Protein AF-A0A816DUT7-F1 (afdb_monomer_lite)

Structure (mmCIF, N/CA/C/O backbone):
data_AF-A0A816DUT7-F1
#
_entry.id   AF-A0A816DUT7-F1
#
loop_
_atom_site.group_PDB
_atom_site.id
_atom_site.type_symbol
_atom_site.label_atom_id
_atom_site.label_alt_id
_atom_site.label_comp_id
_atom_site.label_asym_id
_atom_site.label_entity_id
_atom_site.label_seq_id
_atom_site.pdbx_PDB_ins_code
_atom_site.Cartn_x
_atom_site.Cartn_y
_atom_site.Cartn_z
_atom_site.occupancy
_atom_site.B_iso_or_equiv
_atom_site.auth_seq_id
_atom_site.auth_comp_id
_atom_site.auth_asym_id
_atom_site.auth_atom_id
_atom_site.pdbx_PDB_model_num
ATOM 1 N N . MET A 1 1 ? 18.042 -7.237 3.081 1.00 34.56 1 MET A N 1
ATOM 2 C CA . MET A 1 1 ? 19.008 -6.539 2.198 1.00 34.56 1 MET A CA 1
ATOM 3 C C . MET A 1 1 ? 18.540 -5.105 1.894 1.00 34.56 1 MET A C 1
ATOM 5 O O . MET A 1 1 ? 18.183 -4.823 0.762 1.00 34.56 1 MET A O 1
ATOM 9 N N . SER A 1 2 ? 18.546 -4.184 2.868 1.00 34.69 2 SER A N 1
ATOM 10 C CA . SER A 1 2 ? 17.954 -2.835 2.686 1.00 34.69 2 SER A CA 1
ATOM 11 C C . SER A 1 2 ? 18.565 -1.721 3.558 1.00 34.69 2 SER A C 1
ATOM 13 O O . SER A 1 2 ? 17.934 -0.688 3.756 1.00 34.69 2 SER A O 1
ATOM 15 N N . GLU A 1 3 ? 19.755 -1.917 4.131 1.00 32.78 3 GLU A N 1
ATOM 16 C CA . GLU A 1 3 ? 20.293 -1.042 5.195 1.00 32.78 3 GLU A CA 1
ATOM 17 C C . GLU A 1 3 ? 20.746 0.360 4.734 1.00 32.78 3 GLU A C 1
ATOM 19 O O . GLU A 1 3 ? 20.983 1.232 5.565 1.00 32.78 3 GLU A O 1
ATOM 24 N N . GLY A 1 4 ? 20.863 0.607 3.425 1.00 32.25 4 GLY A N 1
ATOM 25 C CA . GLY A 1 4 ? 21.684 1.713 2.918 1.00 32.25 4 GLY A CA 1
ATOM 26 C C . GLY A 1 4 ? 21.046 3.101 2.797 1.00 32.25 4 GLY A C 1
ATOM 27 O O . GLY A 1 4 ? 21.800 4.066 2.772 1.00 32.25 4 GLY A O 1
ATOM 28 N N . LEU A 1 5 ? 19.717 3.243 2.690 1.00 38.56 5 LEU A N 1
ATOM 29 C CA . LEU A 1 5 ? 19.135 4.552 2.318 1.00 38.56 5 LEU A CA 1
ATOM 30 C C . LEU A 1 5 ? 17.921 4.994 3.127 1.00 38.56 5 LEU A C 1
ATOM 32 O O . LEU A 1 5 ? 17.698 6.187 3.264 1.00 38.56 5 LEU A O 1
ATOM 36 N N . ILE A 1 6 ? 17.184 4.081 3.762 1.00 39.84 6 ILE A N 1
ATOM 37 C CA . ILE A 1 6 ? 16.078 4.523 4.625 1.00 39.84 6 ILE A CA 1
ATOM 38 C C . ILE A 1 6 ? 16.593 5.113 5.958 1.00 39.84 6 ILE A C 1
ATOM 40 O O . ILE A 1 6 ? 15.865 5.743 6.719 1.00 39.84 6 ILE A O 1
ATOM 44 N N . THR A 1 7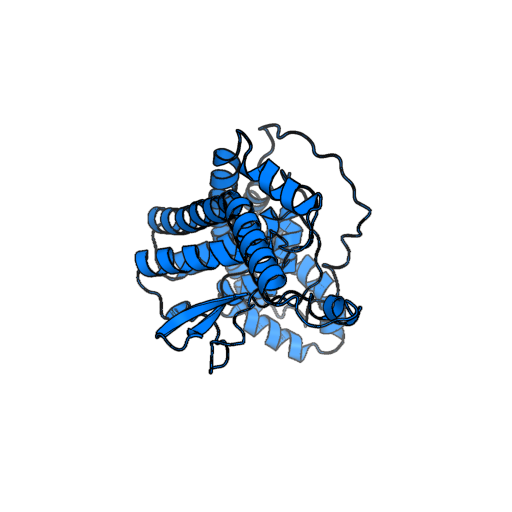 ? 17.897 4.988 6.207 1.00 35.34 7 THR A N 1
ATOM 45 C CA . THR A 1 7 ? 18.620 5.597 7.326 1.00 35.34 7 THR A CA 1
ATOM 46 C C . THR A 1 7 ? 18.993 7.070 7.099 1.00 35.34 7 THR A C 1
ATOM 48 O O . THR A 1 7 ? 19.502 7.697 8.029 1.00 35.34 7 THR A O 1
ATOM 51 N N . SER A 1 8 ? 18.742 7.659 5.916 1.00 34.44 8 SER A N 1
ATOM 52 C CA . SER A 1 8 ? 19.094 9.065 5.646 1.00 34.44 8 SER A CA 1
ATOM 53 C C . SER A 1 8 ? 18.086 10.093 6.173 1.00 34.44 8 SER A C 1
ATOM 55 O O . SER A 1 8 ? 18.422 11.273 6.218 1.00 34.44 8 SER A O 1
ATOM 57 N N . PHE A 1 9 ? 16.897 9.683 6.627 1.00 39.34 9 PHE A N 1
ATOM 58 C CA . PHE A 1 9 ? 15.957 10.576 7.317 1.00 39.34 9 PHE A CA 1
ATOM 59 C C . PHE A 1 9 ? 16.411 10.773 8.770 1.00 39.34 9 PHE A C 1
ATOM 61 O O . PHE A 1 9 ? 15.996 10.065 9.691 1.00 39.34 9 PHE A O 1
ATOM 68 N N . ARG A 1 10 ? 17.352 11.702 8.977 1.00 35.38 10 ARG A N 1
ATOM 69 C CA . ARG A 1 10 ? 17.839 12.065 10.313 1.00 35.38 10 ARG A CA 1
ATOM 70 C C . ARG A 1 10 ? 16.747 12.808 11.085 1.00 35.38 10 ARG A C 1
ATOM 72 O O . ARG A 1 10 ? 15.989 13.600 10.542 1.00 35.38 10 ARG A O 1
ATOM 79 N N . LYS A 1 11 ? 16.749 12.601 12.403 1.00 37.09 11 LYS A N 1
ATOM 80 C CA . LYS A 1 11 ? 15.847 13.193 13.409 1.00 37.09 11 LYS A CA 1
ATOM 81 C C . LYS A 1 11 ? 15.711 14.733 13.355 1.00 37.09 11 LYS A C 1
ATOM 83 O O . LYS A 1 11 ? 14.804 15.264 13.989 1.00 37.09 11 LYS A O 1
ATOM 88 N N . ASP A 1 12 ? 16.592 15.439 12.643 1.00 30.73 12 ASP A N 1
ATOM 89 C CA . ASP A 1 12 ? 16.674 16.905 12.630 1.00 30.73 12 ASP A CA 1
ATOM 90 C C . ASP A 1 12 ? 15.988 17.606 11.447 1.00 30.73 12 ASP A C 1
ATOM 92 O O . ASP A 1 12 ? 15.892 18.833 11.476 1.00 30.73 12 ASP A O 1
ATOM 96 N N . ASP A 1 13 ? 15.408 16.884 10.482 1.00 37.38 13 ASP A N 1
ATOM 97 C CA . ASP A 1 13 ? 14.641 17.498 9.383 1.00 37.38 13 ASP A CA 1
ATOM 98 C C . ASP A 1 13 ? 13.228 17.917 9.839 1.00 37.38 13 ASP A C 1
ATOM 100 O O . ASP A 1 13 ? 12.199 17.469 9.335 1.00 37.38 13 ASP A O 1
ATOM 104 N N . ARG A 1 14 ? 13.165 18.804 10.838 1.00 32.28 14 ARG A N 1
ATOM 105 C CA . ARG A 1 14 ? 11.938 19.444 11.326 1.00 32.28 14 ARG A CA 1
ATOM 106 C C . ARG A 1 14 ? 11.459 20.480 10.310 1.00 32.28 14 ARG A C 1
ATOM 108 O O . ARG A 1 14 ? 11.751 21.665 10.442 1.00 32.28 14 ARG A O 1
ATOM 115 N N . HIS A 1 15 ? 10.709 20.043 9.305 1.00 31.61 15 HIS A N 1
ATOM 116 C CA . HIS A 1 15 ? 9.946 20.966 8.469 1.00 31.61 15 HIS A CA 1
ATOM 117 C C . HIS A 1 15 ? 8.645 21.353 9.193 1.00 31.61 15 HIS A C 1
ATOM 119 O O . HIS A 1 15 ? 7.967 20.477 9.736 1.00 31.61 15 HIS A O 1
ATOM 125 N N . PRO A 1 16 ? 8.291 22.651 9.254 1.00 26.48 16 PRO A N 1
ATOM 126 C CA . PRO A 1 16 ? 7.036 23.084 9.853 1.00 26.48 16 PRO A CA 1
ATOM 127 C C . PRO A 1 16 ? 5.858 22.513 9.057 1.00 26.48 16 PRO A C 1
ATOM 129 O O . PRO A 1 16 ? 5.834 22.603 7.829 1.00 26.48 16 PRO A O 1
ATOM 132 N N . VAL A 1 17 ? 4.883 21.943 9.770 1.00 31.67 17 VAL A N 1
ATOM 133 C CA . VAL A 1 17 ? 3.616 21.459 9.207 1.00 31.67 17 VAL A CA 1
ATOM 134 C C . VAL A 1 17 ? 2.925 22.637 8.516 1.00 31.67 17 VAL A C 1
ATOM 136 O O . VAL A 1 17 ? 2.448 23.557 9.182 1.00 31.67 17 VAL A O 1
ATOM 139 N N . LYS A 1 18 ? 2.913 22.647 7.179 1.00 30.66 18 LYS A N 1
ATOM 140 C CA . LYS A 1 18 ? 2.117 23.597 6.397 1.00 30.66 18 LYS A CA 1
ATOM 141 C C . LYS A 1 18 ? 0.724 23.018 6.183 1.00 30.66 18 LYS A C 1
ATOM 143 O O . LYS A 1 18 ? 0.572 21.865 5.798 1.00 30.66 18 LYS A O 1
ATOM 148 N N . VAL A 1 19 ? -0.273 23.853 6.455 1.00 32.38 19 VAL A N 1
ATOM 149 C CA . VAL A 1 19 ? -1.693 23.595 6.197 1.00 32.38 19 VAL A CA 1
ATOM 150 C C . VAL A 1 19 ? -1.893 23.311 4.706 1.00 32.38 19 VAL A C 1
ATOM 152 O O . VAL A 1 19 ? -1.327 24.012 3.863 1.00 32.38 19 VAL A O 1
ATOM 155 N N . LEU A 1 20 ? -2.681 22.277 4.406 1.00 38.53 20 LEU A N 1
ATOM 156 C CA . LEU A 1 20 ? -2.983 21.804 3.058 1.00 38.53 20 LEU A CA 1
ATOM 157 C C . LEU A 1 20 ? -3.624 22.924 2.222 1.00 38.53 20 LEU A C 1
ATOM 159 O O . LEU A 1 20 ? -4.719 23.394 2.519 1.00 38.53 20 LEU A O 1
ATOM 163 N N . THR A 1 21 ? -2.948 23.351 1.152 1.00 30.38 21 THR A N 1
ATOM 164 C CA . THR A 1 21 ? -3.542 24.172 0.089 1.00 30.38 21 THR A CA 1
ATOM 165 C C . THR A 1 21 ? -3.777 23.314 -1.155 1.00 30.38 21 THR A C 1
ATOM 167 O O . THR A 1 21 ? -2.921 22.552 -1.598 1.00 30.38 21 THR A O 1
ATOM 170 N N . VAL A 1 22 ? -4.984 23.421 -1.710 1.00 37.88 22 VAL A N 1
ATOM 171 C CA . VAL A 1 22 ? -5.622 22.473 -2.645 1.00 37.88 22 VAL A CA 1
ATOM 172 C C . VAL A 1 22 ? -5.178 22.671 -4.109 1.00 37.88 22 VAL A C 1
ATOM 174 O O . VAL A 1 22 ? -6.008 22.643 -5.006 1.00 37.88 22 VAL A O 1
ATOM 177 N N . SER A 1 23 ? -3.899 22.931 -4.414 1.00 36.25 23 SER A N 1
ATOM 178 C CA . SER A 1 23 ? -3.553 23.340 -5.798 1.00 36.25 23 SER A CA 1
ATOM 179 C C . SER A 1 23 ? -2.213 22.876 -6.383 1.00 36.25 23 SER A C 1
ATOM 181 O O . SER A 1 23 ? -1.682 23.535 -7.277 1.00 36.25 23 SER A O 1
ATOM 183 N N . SER A 1 24 ? -1.677 21.728 -5.979 1.00 42.59 24 SER A N 1
ATOM 184 C CA . SER A 1 24 ? -0.576 21.088 -6.715 1.00 42.59 24 SER A CA 1
ATOM 185 C C . SER A 1 24 ? -0.982 19.679 -7.120 1.00 42.59 24 SER A C 1
ATOM 187 O O . SER A 1 24 ? -1.417 18.911 -6.264 1.00 42.59 24 SER A O 1
ATOM 189 N N . SER A 1 25 ? -0.846 19.347 -8.407 1.00 54.47 25 SER A N 1
ATOM 190 C CA . SER A 1 25 ? -1.011 17.978 -8.906 1.00 54.47 25 SER A CA 1
ATOM 191 C C . SER A 1 25 ? -0.213 17.010 -8.030 1.00 54.47 25 SER A C 1
ATOM 193 O O . SER A 1 25 ? 0.946 17.312 -7.723 1.00 54.47 25 SER A O 1
ATOM 195 N N . SER A 1 26 ? -0.794 15.879 -7.629 1.00 72.31 26 SER A N 1
ATOM 196 C CA . SER A 1 26 ? -0.075 14.901 -6.792 1.00 72.31 26 SER A CA 1
ATOM 197 C C . SER A 1 26 ? 1.210 14.425 -7.489 1.00 72.31 26 SER A C 1
ATOM 199 O O . SER A 1 26 ? 1.269 14.436 -8.722 1.00 72.31 26 SER A O 1
ATOM 201 N N . ALA A 1 27 ? 2.241 13.993 -6.748 1.00 78.44 27 ALA A N 1
ATOM 202 C CA . ALA A 1 27 ? 3.488 13.515 -7.364 1.00 78.44 27 ALA A CA 1
ATOM 203 C C . ALA A 1 27 ? 3.236 12.426 -8.428 1.00 78.44 27 ALA A C 1
ATOM 205 O O . ALA A 1 27 ? 3.887 12.389 -9.471 1.00 78.44 27 ALA A O 1
ATOM 206 N N . ILE A 1 28 ? 2.201 11.607 -8.223 1.00 84.50 28 ILE A N 1
ATOM 207 C CA . ILE A 1 28 ? 1.782 10.554 -9.154 1.00 84.50 28 ILE A CA 1
ATOM 208 C C . ILE A 1 28 ? 1.208 11.111 -10.459 1.00 84.50 28 ILE A C 1
ATOM 210 O O . ILE A 1 28 ? 1.501 10.582 -11.526 1.00 84.50 28 ILE A O 1
ATOM 214 N N . GLU A 1 29 ? 0.442 12.203 -10.416 1.00 84.25 29 GLU A N 1
ATOM 215 C CA . GLU A 1 29 ? -0.064 12.858 -11.632 1.00 84.25 29 GLU A CA 1
ATOM 216 C C . GLU A 1 29 ? 1.091 13.390 -12.493 1.00 84.25 29 GLU A C 1
ATOM 218 O O . GLU A 1 29 ? 1.071 13.249 -13.716 1.00 84.25 29 GLU A O 1
ATOM 223 N N . GLN A 1 30 ? 2.141 13.921 -11.858 1.00 86.44 30 GLN A N 1
ATOM 224 C CA . GLN A 1 30 ? 3.344 14.369 -12.561 1.00 86.44 30 GLN A CA 1
ATOM 225 C C . GLN A 1 30 ? 4.109 13.199 -13.189 1.00 86.44 30 GLN A C 1
ATOM 227 O O . GLN A 1 30 ? 4.573 13.313 -14.321 1.00 86.44 30 GLN A O 1
ATOM 232 N N . ILE A 1 31 ? 4.217 12.066 -12.488 1.00 91.31 31 ILE A N 1
ATOM 233 C CA . ILE A 1 31 ? 4.852 10.847 -13.014 1.00 91.31 31 ILE A CA 1
ATOM 234 C C . ILE A 1 31 ? 4.048 10.269 -14.186 1.00 91.31 31 ILE A C 1
ATOM 236 O O . ILE A 1 31 ? 4.619 9.895 -15.214 1.00 91.31 31 ILE A O 1
ATOM 240 N N . ASN A 1 32 ? 2.721 10.242 -14.077 1.00 89.31 32 ASN A N 1
ATOM 241 C CA . ASN A 1 32 ? 1.846 9.746 -15.136 1.00 89.31 32 ASN A CA 1
ATOM 242 C C . ASN A 1 32 ? 1.900 10.608 -16.403 1.00 89.31 32 ASN A C 1
ATOM 244 O O . ASN A 1 32 ? 1.774 10.071 -17.500 1.00 89.31 32 ASN A O 1
ATOM 248 N N . ALA A 1 33 ? 2.171 11.909 -16.276 1.00 91.62 33 ALA A N 1
ATOM 249 C CA . ALA A 1 33 ? 2.381 12.796 -17.419 1.00 91.62 33 ALA A CA 1
ATOM 250 C C . ALA A 1 33 ? 3.724 12.574 -18.149 1.00 91.62 33 ALA A C 1
ATOM 252 O O . ALA A 1 33 ? 3.905 13.064 -19.265 1.00 91.62 33 ALA A O 1
ATOM 253 N N . GLN A 1 34 ? 4.683 11.856 -17.551 1.00 93.81 34 GLN A N 1
ATOM 254 C CA . GLN A 1 34 ? 5.968 11.574 -18.195 1.00 93.81 34 GLN A CA 1
ATOM 255 C C . GLN A 1 34 ? 5.822 10.566 -19.339 1.00 93.81 34 GLN A C 1
ATOM 257 O O . GLN A 1 34 ? 5.000 9.651 -19.287 1.00 93.81 34 GLN A O 1
ATOM 262 N N . SER A 1 35 ? 6.704 10.653 -20.338 1.00 96.38 35 SER A N 1
ATOM 263 C CA . SER A 1 35 ? 6.835 9.600 -21.349 1.00 96.38 35 SER A CA 1
ATOM 264 C C . SER A 1 35 ? 7.402 8.308 -20.749 1.00 96.38 35 SER A C 1
ATOM 266 O O . SER A 1 35 ? 8.193 8.341 -19.803 1.00 96.38 35 SER A O 1
ATOM 268 N N . ASP A 1 36 ? 7.059 7.164 -21.347 1.00 95.44 36 ASP A N 1
ATOM 269 C CA . ASP A 1 36 ? 7.588 5.849 -20.951 1.00 95.44 36 ASP A CA 1
ATOM 270 C C . ASP A 1 36 ? 9.126 5.807 -20.975 1.00 95.44 36 ASP A C 1
ATOM 272 O O . ASP A 1 36 ? 9.746 5.202 -20.103 1.00 95.44 36 ASP A O 1
ATOM 276 N N . HIS A 1 37 ? 9.755 6.505 -21.926 1.00 93.44 37 HIS A N 1
ATOM 277 C CA . HIS A 1 37 ? 11.212 6.614 -21.997 1.00 93.44 37 HIS A CA 1
ATOM 278 C C . HIS A 1 37 ? 11.797 7.376 -20.798 1.00 93.44 37 HIS A C 1
ATOM 280 O O . HIS A 1 37 ? 12.748 6.901 -20.180 1.00 93.44 37 HIS A O 1
ATOM 286 N N . SER A 1 38 ? 11.217 8.530 -20.445 1.00 95.75 38 SER A N 1
ATOM 287 C CA . SER A 1 38 ? 11.658 9.328 -19.291 1.00 95.75 38 SER A CA 1
ATOM 288 C C . SER A 1 38 ? 11.504 8.546 -17.989 1.00 95.75 38 SER A C 1
ATOM 290 O O . SER A 1 38 ? 12.444 8.474 -17.196 1.00 95.75 38 SER A O 1
ATOM 292 N N . ARG A 1 39 ? 10.346 7.905 -17.790 1.00 95.69 39 ARG A N 1
ATOM 293 C CA . ARG A 1 39 ? 10.082 7.118 -16.584 1.00 95.69 39 ARG A CA 1
ATOM 294 C C . ARG A 1 39 ? 11.035 5.930 -16.469 1.00 95.69 39 ARG A C 1
ATOM 296 O O . ARG A 1 39 ? 11.626 5.718 -15.414 1.00 95.69 39 ARG A O 1
ATOM 303 N N . LEU A 1 40 ? 11.267 5.202 -17.562 1.00 93.31 40 LEU A N 1
ATOM 304 C CA . LEU A 1 40 ? 12.225 4.098 -17.578 1.00 93.31 40 LEU A CA 1
ATOM 305 C C . LEU A 1 40 ? 13.645 4.557 -17.213 1.00 93.31 40 LEU A C 1
ATOM 307 O O . LEU A 1 40 ? 14.305 3.889 -16.420 1.00 93.31 40 LEU A O 1
ATOM 311 N N . GLN A 1 41 ? 14.113 5.689 -17.751 1.00 91.75 41 GLN A N 1
ATOM 312 C CA . GLN A 1 41 ? 15.428 6.243 -17.405 1.00 91.75 41 GLN A CA 1
ATOM 313 C C . GLN A 1 41 ? 15.536 6.564 -15.908 1.00 91.75 41 GLN A C 1
ATOM 315 O O . GLN A 1 41 ? 16.557 6.256 -15.297 1.00 91.75 41 GLN A O 1
ATOM 320 N N . GLN A 1 42 ? 14.477 7.104 -15.294 1.00 93.56 42 GLN A N 1
ATOM 321 C CA . GLN A 1 42 ? 14.437 7.346 -13.847 1.00 93.56 42 GLN A CA 1
ATOM 322 C C . GLN A 1 42 ? 14.535 6.043 -13.046 1.00 93.56 42 GLN A C 1
ATOM 324 O O . GLN A 1 42 ? 15.374 5.943 -12.152 1.00 93.56 42 GLN A O 1
ATOM 329 N N . ILE A 1 43 ? 13.737 5.027 -13.395 1.00 92.31 43 ILE A N 1
ATOM 330 C CA . ILE A 1 43 ? 13.753 3.723 -12.712 1.00 92.31 43 ILE A CA 1
ATOM 331 C C . ILE A 1 43 ? 15.140 3.080 -12.830 1.00 92.31 43 ILE A C 1
ATOM 333 O O . ILE A 1 43 ? 15.719 2.650 -11.832 1.00 92.31 43 ILE A O 1
ATOM 337 N N . MET A 1 44 ? 15.702 3.039 -14.043 1.00 87.69 44 MET A N 1
ATOM 338 C CA . MET A 1 44 ? 17.020 2.447 -14.297 1.00 87.69 44 MET A CA 1
ATOM 339 C C . MET A 1 44 ? 18.136 3.217 -13.597 1.00 87.69 44 MET A C 1
ATOM 341 O O . MET A 1 44 ? 19.037 2.595 -13.032 1.00 87.69 44 MET A O 1
ATOM 345 N N . GLY A 1 45 ? 18.069 4.549 -13.594 1.00 88.00 45 GLY A N 1
ATOM 346 C CA . GLY A 1 45 ? 19.012 5.408 -12.886 1.00 88.00 45 GLY A CA 1
ATOM 347 C C . GLY A 1 45 ? 18.981 5.164 -11.379 1.00 88.00 45 GLY A C 1
ATOM 348 O O . GLY A 1 45 ? 20.030 4.927 -10.780 1.00 88.00 45 GLY A O 1
ATOM 349 N N . LEU A 1 46 ? 17.786 5.121 -10.783 1.00 90.50 46 LEU A N 1
ATOM 350 C CA . LEU A 1 46 ? 17.606 4.872 -9.354 1.00 90.50 46 LEU A CA 1
ATOM 351 C C . LEU A 1 46 ? 18.098 3.478 -8.952 1.00 90.50 46 LEU A C 1
ATOM 353 O O . LEU A 1 46 ? 18.834 3.338 -7.975 1.00 90.50 46 LEU A O 1
ATOM 357 N N . PHE A 1 47 ? 17.737 2.445 -9.716 1.00 86.00 47 PHE A N 1
ATOM 358 C CA . PHE A 1 47 ? 18.195 1.079 -9.456 1.00 86.00 47 PHE A CA 1
ATOM 359 C C . PHE A 1 47 ? 19.708 0.967 -9.620 1.00 86.00 47 PHE A C 1
ATOM 361 O O . PHE A 1 47 ? 20.372 0.391 -8.762 1.00 86.00 47 PHE A O 1
ATOM 368 N N . SER A 1 48 ? 20.276 1.565 -10.668 1.00 81.56 48 SER A N 1
ATOM 369 C CA . SER A 1 48 ? 21.726 1.586 -10.864 1.00 81.56 48 SER A CA 1
ATOM 370 C C . SER A 1 48 ? 22.416 2.281 -9.699 1.00 81.56 48 SER A C 1
ATOM 372 O O . SER A 1 48 ? 23.350 1.725 -9.141 1.00 81.56 48 SER A O 1
ATOM 374 N N . GLN A 1 49 ? 21.933 3.439 -9.253 1.00 84.62 49 GLN A N 1
ATOM 375 C CA . GLN A 1 49 ? 22.492 4.132 -8.094 1.00 84.62 49 GLN A CA 1
ATOM 376 C C . GLN A 1 49 ? 22.418 3.267 -6.829 1.00 84.62 49 GLN A C 1
ATOM 378 O O . GLN A 1 49 ? 23.430 3.081 -6.152 1.00 84.62 49 GLN A O 1
ATOM 383 N N . TYR A 1 50 ? 21.244 2.709 -6.532 1.00 79.75 50 TYR A N 1
ATOM 384 C CA . TYR A 1 50 ? 20.985 1.978 -5.292 1.00 79.75 50 TYR A CA 1
ATOM 385 C C . TYR A 1 50 ? 21.693 0.616 -5.235 1.00 79.75 50 TYR A C 1
ATOM 387 O O . TYR A 1 50 ? 22.140 0.183 -4.170 1.00 79.75 50 TYR A O 1
ATOM 395 N N . TYR A 1 51 ? 21.832 -0.056 -6.377 1.00 75.19 51 TYR A N 1
ATOM 396 C CA . TYR A 1 51 ? 22.406 -1.395 -6.462 1.00 75.19 51 TYR A CA 1
ATOM 397 C C . TYR A 1 51 ? 23.845 -1.422 -7.003 1.00 75.19 51 TYR A C 1
ATOM 399 O O . TYR A 1 51 ? 24.508 -2.444 -6.841 1.00 75.19 51 TYR A O 1
ATOM 407 N N . SER A 1 52 ? 24.370 -0.316 -7.555 1.00 70.81 52 SER A N 1
ATOM 408 C CA . SER A 1 52 ? 25.692 -0.200 -8.216 1.00 70.81 52 SER A CA 1
ATOM 409 C C . SER A 1 52 ? 26.817 -0.933 -7.497 1.00 70.81 52 SER A C 1
ATOM 411 O O . SER A 1 52 ? 27.470 -1.788 -8.088 1.00 70.81 52 SER A O 1
ATOM 413 N N . LYS A 1 53 ? 27.030 -0.638 -6.211 1.00 70.56 53 LYS A N 1
ATOM 414 C CA . LYS A 1 53 ? 28.107 -1.248 -5.423 1.00 70.56 53 LYS A CA 1
ATOM 415 C C . LYS A 1 53 ? 27.997 -2.775 -5.400 1.00 70.56 53 LYS A C 1
ATOM 417 O O . LYS A 1 53 ? 28.982 -3.466 -5.621 1.00 70.56 53 LYS A O 1
ATOM 422 N N . LYS A 1 54 ? 26.787 -3.295 -5.201 1.00 66.88 54 LYS A N 1
ATOM 423 C CA . LYS A 1 54 ? 26.535 -4.737 -5.161 1.00 66.88 54 LYS A CA 1
ATOM 424 C C . LYS A 1 54 ? 26.602 -5.366 -6.557 1.00 66.88 54 LYS A C 1
ATOM 426 O O . LYS A 1 54 ? 27.022 -6.513 -6.672 1.00 66.88 54 LYS A O 1
ATOM 431 N N . VAL A 1 55 ? 26.180 -4.641 -7.599 1.00 66.75 55 VAL A N 1
ATOM 432 C CA . VAL A 1 55 ? 26.274 -5.078 -9.004 1.00 66.75 55 VAL A CA 1
ATOM 433 C C . VAL A 1 55 ? 27.732 -5.264 -9.401 1.00 66.75 55 VAL A C 1
ATOM 435 O O . VAL A 1 55 ? 28.068 -6.295 -9.974 1.00 66.75 55 VAL A O 1
ATOM 438 N N . LEU A 1 56 ? 28.602 -4.321 -9.029 1.00 66.94 56 LEU A N 1
ATOM 439 C CA . LEU A 1 56 ? 30.044 -4.410 -9.271 1.00 66.94 56 LEU A CA 1
ATOM 440 C C . LEU A 1 56 ? 30.694 -5.585 -8.524 1.00 66.94 56 LEU A C 1
ATOM 442 O O . LEU A 1 56 ? 31.628 -6.191 -9.039 1.00 66.94 56 LEU A O 1
ATOM 446 N N . GLU A 1 57 ? 30.195 -5.925 -7.334 1.00 77.31 57 GLU A N 1
ATOM 447 C CA . GLU A 1 57 ? 30.707 -7.040 -6.527 1.00 77.31 57 GLU A CA 1
ATOM 448 C C . GLU A 1 57 ? 30.321 -8.422 -7.097 1.00 77.31 57 GLU A C 1
ATOM 450 O O . GLU A 1 57 ? 31.119 -9.355 -7.003 1.00 77.31 57 GLU A O 1
ATOM 455 N N . ASN A 1 58 ? 29.126 -8.585 -7.691 1.00 74.00 58 ASN A N 1
ATOM 456 C CA . ASN A 1 58 ? 28.697 -9.857 -8.300 1.00 74.00 58 ASN A CA 1
ATOM 457 C C . ASN A 1 58 ? 27.641 -9.683 -9.421 1.00 74.00 58 ASN A C 1
ATOM 459 O O . ASN A 1 58 ? 26.442 -9.864 -9.180 1.00 74.00 58 ASN A O 1
ATOM 463 N N . PRO A 1 59 ? 28.053 -9.412 -10.671 1.00 72.06 59 PRO A N 1
ATOM 464 C CA . PRO A 1 59 ? 27.125 -9.156 -11.778 1.00 72.06 59 PRO A CA 1
ATOM 465 C C . PRO A 1 59 ? 26.146 -10.306 -12.081 1.00 72.06 59 PRO A C 1
ATOM 467 O O . PRO A 1 59 ? 25.003 -10.068 -12.478 1.00 72.06 59 PRO A O 1
ATOM 470 N N . ALA A 1 60 ? 26.563 -11.563 -11.883 1.00 72.56 60 ALA A N 1
ATOM 471 C CA . ALA A 1 60 ? 25.727 -12.734 -12.156 1.00 72.56 60 ALA A CA 1
ATOM 472 C C . ALA A 1 60 ? 24.553 -12.846 -11.168 1.00 72.56 60 ALA A C 1
ATOM 474 O O . ALA A 1 60 ? 23.407 -13.003 -11.598 1.00 72.56 60 ALA A O 1
ATOM 475 N N . ALA A 1 61 ? 24.816 -12.662 -9.868 1.00 68.88 61 ALA A N 1
ATOM 476 C CA . ALA A 1 61 ? 23.777 -12.647 -8.836 1.00 68.88 61 ALA A CA 1
ATOM 477 C C . ALA A 1 61 ? 22.751 -11.523 -9.059 1.00 68.88 61 ALA A C 1
ATOM 479 O O . ALA A 1 61 ? 21.571 -11.676 -8.746 1.00 68.88 61 ALA A O 1
ATOM 480 N N . TRP A 1 62 ? 23.171 -10.406 -9.659 1.00 72.00 62 TRP A N 1
ATOM 481 C CA . TRP A 1 62 ? 22.269 -9.304 -9.989 1.00 72.00 62 TRP A CA 1
ATOM 482 C C . TRP A 1 62 ? 21.348 -9.591 -11.166 1.00 72.00 62 TRP A C 1
ATOM 484 O O . TRP A 1 62 ? 20.181 -9.209 -11.116 1.00 72.00 62 TRP A O 1
ATOM 494 N N . ARG A 1 63 ? 21.799 -10.326 -12.189 1.00 73.75 63 ARG A N 1
ATOM 495 C CA . ARG A 1 63 ? 20.883 -10.799 -13.243 1.00 73.75 63 ARG A CA 1
ATOM 496 C C . ARG A 1 63 ? 19.826 -11.746 -12.686 1.00 73.75 63 ARG A C 1
ATOM 498 O O . ARG A 1 63 ? 18.671 -11.664 -13.093 1.00 73.75 63 ARG A O 1
ATOM 505 N N . GLU A 1 64 ? 20.198 -12.631 -11.766 1.00 76.00 64 GLU A N 1
ATOM 506 C CA . GLU A 1 64 ? 19.246 -13.522 -11.090 1.00 76.00 64 GLU A CA 1
ATOM 507 C C . GLU A 1 64 ? 18.264 -12.744 -10.212 1.00 76.00 64 GLU A C 1
ATOM 509 O O . GLU A 1 64 ? 17.059 -12.989 -10.280 1.00 76.00 64 GLU A O 1
ATOM 514 N N . TYR A 1 65 ? 18.748 -11.749 -9.465 1.00 77.69 65 TYR A N 1
ATOM 515 C CA . TYR A 1 65 ? 17.889 -10.847 -8.702 1.00 77.69 65 TYR A CA 1
ATOM 516 C C . TYR A 1 65 ? 16.901 -10.109 -9.609 1.00 77.69 65 TYR A C 1
ATOM 518 O O . TYR A 1 65 ? 15.699 -10.134 -9.356 1.00 77.69 65 TYR A O 1
ATOM 526 N N . PHE A 1 66 ? 17.366 -9.517 -10.711 1.00 78.75 66 PHE A N 1
ATOM 527 C CA . PHE A 1 66 ? 16.480 -8.802 -11.624 1.00 78.75 66 PHE A CA 1
ATOM 528 C C . PHE A 1 66 ? 15.483 -9.722 -12.335 1.00 78.75 66 PHE A C 1
ATOM 530 O O . PHE A 1 66 ? 14.328 -9.340 -12.506 1.00 78.75 66 PHE A O 1
ATOM 537 N N . ARG A 1 67 ? 15.866 -10.966 -12.656 1.00 82.19 67 ARG A N 1
ATOM 538 C CA . ARG A 1 67 ? 14.906 -11.993 -13.099 1.00 82.19 67 ARG A CA 1
ATOM 539 C C . ARG A 1 67 ? 13.842 -12.252 -12.042 1.00 82.19 67 ARG A C 1
ATOM 541 O O . ARG A 1 67 ? 12.673 -12.323 -12.400 1.00 82.19 67 ARG A O 1
ATOM 548 N N . LYS A 1 68 ? 14.224 -12.360 -10.765 1.00 83.12 68 LYS A N 1
ATOM 549 C CA . LYS A 1 68 ? 13.284 -12.563 -9.655 1.00 83.12 68 LYS A CA 1
ATOM 550 C C . LYS A 1 68 ? 12.297 -11.400 -9.542 1.00 83.12 68 LYS A C 1
ATOM 552 O O . LYS A 1 68 ? 11.098 -11.647 -9.459 1.00 83.12 68 LYS A O 1
ATOM 557 N N . ILE A 1 69 ? 12.767 -10.150 -9.577 1.00 85.81 69 ILE A N 1
ATOM 558 C CA . ILE A 1 69 ? 11.860 -8.994 -9.460 1.00 85.81 69 ILE A CA 1
ATOM 559 C C . ILE A 1 69 ? 10.984 -8.807 -10.706 1.00 85.81 69 ILE A C 1
ATOM 561 O O . ILE A 1 69 ? 9.889 -8.267 -10.613 1.00 85.81 69 ILE A O 1
ATOM 565 N N . ALA A 1 70 ? 11.440 -9.286 -11.866 1.00 86.75 70 ALA A N 1
ATOM 566 C CA . ALA A 1 70 ? 10.702 -9.237 -13.123 1.00 86.75 70 ALA A CA 1
ATOM 567 C C . ALA A 1 70 ? 9.512 -10.216 -13.185 1.00 86.75 70 ALA A C 1
ATOM 569 O O . ALA A 1 70 ? 8.657 -10.039 -14.053 1.00 86.75 70 ALA A O 1
ATOM 570 N N . ILE A 1 71 ? 9.441 -11.223 -12.297 1.00 87.25 71 ILE A N 1
ATOM 571 C CA . ILE A 1 71 ? 8.459 -12.327 -12.360 1.00 87.25 71 ILE A CA 1
ATOM 572 C C . ILE A 1 71 ? 7.019 -11.816 -12.449 1.00 87.25 71 ILE A C 1
ATOM 574 O O . ILE A 1 71 ? 6.250 -12.307 -13.271 1.00 87.25 71 ILE A O 1
ATOM 578 N N . ASN A 1 72 ? 6.641 -10.855 -11.605 1.00 91.75 72 ASN A N 1
ATOM 579 C CA . ASN A 1 72 ? 5.313 -10.253 -11.634 1.00 91.75 72 ASN A CA 1
ATOM 580 C C . ASN A 1 72 ? 5.315 -8.859 -10.968 1.00 91.75 72 ASN A C 1
ATOM 582 O O . ASN A 1 72 ? 6.247 -8.542 -10.218 1.00 91.75 72 ASN A O 1
ATOM 586 N N . PRO A 1 73 ? 4.270 -8.041 -11.198 1.00 95.56 73 PRO A N 1
ATOM 587 C CA . PRO A 1 73 ? 4.175 -6.689 -10.643 1.00 95.56 73 PRO A CA 1
ATOM 588 C C . PRO A 1 73 ? 4.212 -6.631 -9.111 1.00 95.56 73 PRO A C 1
ATOM 590 O O . PRO A 1 73 ? 4.764 -5.688 -8.548 1.00 95.56 73 PRO A O 1
ATOM 593 N N . ILE A 1 74 ? 3.658 -7.638 -8.424 1.00 94.69 74 ILE A N 1
ATOM 594 C CA . ILE A 1 74 ? 3.627 -7.692 -6.955 1.00 94.69 74 ILE A CA 1
ATOM 595 C C . ILE A 1 74 ? 5.049 -7.832 -6.400 1.00 94.69 74 ILE A C 1
ATOM 597 O O . ILE A 1 74 ? 5.426 -7.094 -5.492 1.00 94.69 74 ILE A O 1
ATOM 601 N N . VAL A 1 75 ? 5.857 -8.743 -6.948 1.00 93.38 75 VAL A N 1
ATOM 602 C CA . VAL A 1 75 ? 7.255 -8.924 -6.525 1.00 93.38 75 VAL A CA 1
ATOM 603 C C . VAL A 1 75 ? 8.079 -7.686 -6.870 1.00 93.38 75 VAL A C 1
ATOM 605 O O . VAL A 1 75 ? 8.860 -7.238 -6.033 1.00 93.38 75 VAL A O 1
ATOM 608 N N . PHE A 1 76 ? 7.869 -7.100 -8.054 1.00 94.62 76 PHE A N 1
ATOM 609 C CA . PHE A 1 76 ? 8.507 -5.839 -8.434 1.00 94.62 76 PHE A CA 1
ATOM 610 C C . PHE A 1 76 ? 8.253 -4.755 -7.381 1.00 94.62 76 PHE A C 1
ATOM 612 O O . PHE A 1 76 ? 9.213 -4.228 -6.832 1.00 94.62 76 PHE A O 1
ATOM 619 N N . TYR A 1 77 ? 6.989 -4.518 -7.015 1.00 96.19 77 TYR A N 1
ATOM 620 C CA . TYR A 1 77 ? 6.598 -3.529 -6.007 1.00 96.19 77 TYR A CA 1
ATOM 621 C C . TYR A 1 77 ? 7.267 -3.735 -4.641 1.00 96.19 77 TYR A C 1
ATOM 623 O O . TYR A 1 77 ? 7.738 -2.788 -4.003 1.00 96.19 77 TYR A O 1
ATOM 631 N N . GLN A 1 78 ? 7.297 -4.987 -4.175 1.00 92.44 78 GLN A N 1
ATOM 632 C CA . GLN A 1 78 ? 7.886 -5.350 -2.884 1.00 92.44 78 GLN A CA 1
ATOM 633 C C . GLN A 1 78 ? 9.386 -5.062 -2.858 1.00 92.44 78 GLN A C 1
ATOM 635 O O . GLN A 1 78 ? 9.903 -4.478 -1.905 1.00 92.44 78 GLN A O 1
ATOM 640 N N . GLU A 1 79 ? 10.076 -5.444 -3.928 1.00 89.62 79 GLU A N 1
ATOM 641 C CA . GLU A 1 79 ? 11.529 -5.352 -4.040 1.00 89.62 79 GLU A CA 1
ATOM 642 C C . GLU A 1 79 ? 11.994 -3.937 -4.445 1.00 89.62 79 GLU A C 1
ATOM 644 O O . GLU A 1 79 ? 13.138 -3.564 -4.187 1.00 89.62 79 GLU A O 1
ATOM 649 N N . SER A 1 80 ? 11.101 -3.102 -4.994 1.00 90.69 80 SER A N 1
ATOM 650 C CA . SER A 1 80 ? 11.377 -1.730 -5.437 1.00 90.69 80 SER A CA 1
ATOM 651 C C . SER A 1 80 ? 10.962 -0.649 -4.431 1.00 90.69 80 SER A C 1
ATOM 653 O O . SER A 1 80 ? 10.617 0.464 -4.830 1.00 90.69 80 SER A O 1
ATOM 655 N N . ALA A 1 81 ? 11.010 -0.922 -3.120 1.00 91.31 81 ALA A N 1
ATOM 656 C CA . ALA A 1 81 ? 10.625 0.048 -2.082 1.00 91.31 81 ALA A CA 1
ATOM 657 C C . ALA A 1 81 ? 11.314 1.422 -2.233 1.00 91.31 81 ALA A C 1
ATOM 659 O O . ALA A 1 81 ? 10.719 2.451 -1.930 1.00 91.31 81 ALA A O 1
ATOM 660 N N . VAL A 1 82 ? 12.556 1.447 -2.729 1.00 90.62 82 VAL A N 1
ATOM 661 C CA . VAL A 1 82 ? 13.2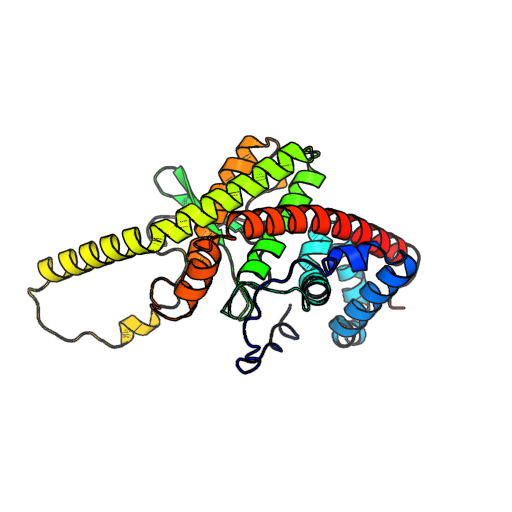98 2.691 -2.994 1.00 90.62 82 VAL A CA 1
ATOM 662 C C . VAL A 1 82 ? 12.609 3.582 -4.033 1.00 90.62 82 VAL A C 1
ATOM 664 O O . VAL A 1 82 ? 12.592 4.793 -3.849 1.00 90.62 82 VAL A O 1
ATOM 667 N N . LEU A 1 83 ? 12.001 3.000 -5.073 1.00 93.81 83 LEU A N 1
ATOM 668 C CA . LEU A 1 83 ? 11.263 3.741 -6.100 1.00 93.81 83 LEU A CA 1
ATOM 669 C C . LEU A 1 83 ? 10.021 4.402 -5.506 1.00 93.81 83 LEU A C 1
ATOM 671 O O . LEU A 1 83 ? 9.799 5.586 -5.722 1.00 93.81 83 LEU A O 1
ATOM 675 N N . PHE A 1 84 ? 9.293 3.668 -4.662 1.00 94.56 84 PHE A N 1
ATOM 676 C CA . PHE A 1 84 ? 8.145 4.205 -3.936 1.00 94.56 84 PHE A CA 1
ATOM 677 C C . PHE A 1 84 ? 8.500 5.452 -3.129 1.00 94.56 84 PHE A C 1
ATOM 679 O O . PHE A 1 84 ? 7.846 6.481 -3.271 1.00 94.56 84 PHE A O 1
ATOM 686 N N . TYR A 1 85 ? 9.554 5.388 -2.312 1.00 91.25 85 TYR A N 1
ATOM 687 C CA . TYR A 1 85 ? 9.957 6.539 -1.503 1.00 91.25 85 TYR A CA 1
ATOM 688 C C . TYR A 1 85 ? 10.526 7.686 -2.338 1.00 91.25 85 TYR A C 1
ATOM 690 O O . TYR A 1 85 ? 10.312 8.843 -1.986 1.00 91.25 85 TYR A O 1
ATOM 698 N N . GLU A 1 86 ? 11.212 7.387 -3.441 1.00 92.06 86 GLU A N 1
ATOM 699 C CA . GLU A 1 86 ? 11.690 8.407 -4.375 1.00 92.06 86 GLU A CA 1
ATOM 700 C C . GLU A 1 86 ? 10.527 9.170 -5.026 1.00 92.06 86 GLU A C 1
ATOM 702 O O . GLU A 1 86 ? 10.600 10.393 -5.146 1.00 92.06 86 GLU A O 1
ATOM 707 N N . ASP A 1 87 ? 9.440 8.476 -5.368 1.00 93.31 87 ASP A N 1
ATOM 708 C CA . ASP A 1 87 ? 8.259 9.073 -5.995 1.00 93.31 87 ASP A CA 1
ATOM 709 C C . ASP A 1 87 ? 7.461 9.969 -5.035 1.00 93.31 87 ASP A C 1
ATOM 711 O O . ASP A 1 87 ? 6.924 10.991 -5.457 1.00 93.31 87 ASP A O 1
ATOM 715 N N . ILE A 1 88 ? 7.379 9.614 -3.745 1.00 89.31 88 ILE A N 1
ATOM 716 C CA . ILE A 1 88 ? 6.501 10.310 -2.783 1.00 89.31 88 ILE A CA 1
ATOM 717 C C . ILE A 1 88 ? 7.217 11.298 -1.856 1.00 89.31 88 ILE A C 1
ATOM 719 O O . ILE A 1 88 ? 6.564 11.958 -1.051 1.00 89.31 88 ILE A O 1
ATOM 723 N N . LYS A 1 89 ? 8.548 11.424 -1.918 1.00 85.12 89 LYS A N 1
ATOM 724 C CA . LYS A 1 89 ? 9.329 12.230 -0.951 1.00 85.12 89 LYS A CA 1
ATOM 725 C C . LYS A 1 89 ? 8.965 13.719 -0.886 1.00 85.12 89 LYS A C 1
ATOM 727 O O . LYS A 1 89 ? 9.335 14.380 0.082 1.00 85.12 89 LYS A O 1
ATOM 732 N N . TYR A 1 90 ? 8.287 14.249 -1.904 1.00 79.25 90 TYR A N 1
ATOM 733 C CA . TYR A 1 90 ? 7.843 15.647 -1.963 1.00 79.25 90 TYR A CA 1
ATOM 734 C C . TYR A 1 90 ? 6.330 15.820 -1.787 1.00 79.25 90 TYR A C 1
ATOM 736 O O . TYR A 1 90 ? 5.844 16.955 -1.835 1.00 79.25 90 TYR A O 1
ATOM 744 N N . ASP A 1 91 ? 5.589 14.729 -1.570 1.00 81.25 91 ASP A N 1
ATOM 745 C CA . ASP A 1 91 ? 4.177 14.820 -1.215 1.00 81.25 91 ASP A CA 1
ATOM 746 C C . ASP A 1 91 ? 4.023 15.590 0.103 1.00 81.25 91 ASP A C 1
ATOM 748 O O . ASP A 1 91 ? 4.799 15.431 1.049 1.00 81.25 91 ASP A O 1
ATOM 752 N N . GLN A 1 92 ? 2.993 16.433 0.172 1.00 80.06 92 GLN A N 1
ATOM 753 C CA . GLN A 1 92 ? 2.611 17.078 1.424 1.00 80.06 92 GLN A CA 1
ATOM 754 C C . GLN A 1 92 ? 1.951 16.051 2.343 1.00 80.06 92 GLN A C 1
ATOM 756 O O . GLN A 1 92 ? 1.071 15.302 1.917 1.00 80.06 92 GLN A O 1
ATOM 761 N N . GLU A 1 93 ? 2.357 16.035 3.613 1.00 82.88 93 GLU A N 1
ATOM 762 C CA . GLU A 1 93 ? 1.909 15.039 4.584 1.00 82.88 93 GLU A CA 1
ATOM 763 C C . GLU A 1 93 ? 1.303 15.713 5.825 1.00 82.88 93 GLU A C 1
ATOM 765 O O . GLU A 1 93 ? 1.892 16.646 6.374 1.00 82.88 93 GLU A O 1
ATOM 770 N N . PRO A 1 94 ? 0.139 15.245 6.315 1.00 74.38 94 PRO A N 1
ATOM 771 C CA . PRO A 1 94 ? -0.619 15.919 7.372 1.00 74.38 94 PRO A CA 1
ATOM 772 C C . PRO A 1 94 ? -0.084 15.639 8.786 1.00 74.38 94 PRO A C 1
ATOM 774 O O . PRO A 1 94 ? -0.679 16.071 9.772 1.00 74.38 94 PRO A O 1
ATOM 777 N N . SER A 1 95 ? 0.995 14.861 8.918 1.00 74.12 95 SER A N 1
ATOM 778 C CA . SER A 1 95 ? 1.470 14.356 10.208 1.00 74.12 95 SER A CA 1
ATOM 779 C C . SER A 1 95 ? 2.969 14.524 10.393 1.00 74.12 95 SER A C 1
ATOM 781 O O . SER A 1 95 ? 3.738 14.447 9.437 1.00 74.12 95 SER A O 1
ATOM 783 N N . ALA A 1 96 ? 3.378 14.686 11.651 1.00 77.94 96 ALA A N 1
ATOM 784 C CA . ALA A 1 96 ? 4.782 14.707 12.027 1.00 77.94 96 ALA A CA 1
ATOM 785 C C . ALA A 1 96 ? 5.479 13.363 11.747 1.00 77.94 96 ALA A C 1
ATOM 787 O O . ALA A 1 96 ? 4.865 12.295 11.786 1.00 77.94 96 ALA A O 1
ATOM 788 N N . VAL A 1 97 ? 6.793 13.436 11.543 1.00 83.31 97 VAL A N 1
ATOM 789 C CA . VAL A 1 97 ? 7.675 12.276 11.382 1.00 83.31 97 VAL A CA 1
ATOM 790 C C . VAL A 1 97 ? 7.696 11.435 12.663 1.00 83.31 97 VAL A C 1
ATOM 792 O O . VAL A 1 97 ? 7.941 11.943 13.759 1.00 83.31 97 VAL A O 1
ATOM 795 N N . GLN A 1 98 ? 7.487 10.128 12.524 1.00 80.56 98 GLN A N 1
ATOM 796 C CA . GLN A 1 98 ? 7.524 9.153 13.614 1.00 80.56 98 GLN A CA 1
ATOM 797 C C . GLN A 1 98 ? 8.158 7.833 13.146 1.00 80.56 98 GLN A C 1
ATOM 799 O O . GLN A 1 98 ? 8.359 7.665 11.946 1.00 80.56 98 GLN A O 1
ATOM 804 N N . PRO A 1 99 ? 8.491 6.887 14.046 1.00 82.69 99 PRO A N 1
ATOM 805 C CA . PRO A 1 99 ? 8.848 5.542 13.616 1.00 82.69 99 PRO A CA 1
ATOM 806 C C . PRO A 1 99 ? 7.714 4.922 12.793 1.00 82.69 99 PRO A C 1
ATOM 808 O O . PRO A 1 99 ? 6.563 4.928 13.233 1.00 82.69 99 PRO A O 1
ATOM 811 N N . ILE A 1 100 ? 8.057 4.386 11.630 1.00 84.44 100 ILE A N 1
ATOM 812 C CA . ILE A 1 100 ? 7.163 3.647 10.736 1.00 84.44 100 ILE A CA 1
ATOM 813 C C . ILE A 1 100 ? 7.798 2.293 10.402 1.00 84.44 100 ILE A C 1
ATOM 815 O O . ILE A 1 100 ? 8.991 2.082 10.632 1.00 84.44 100 ILE A O 1
ATOM 819 N N . HIS A 1 101 ? 7.018 1.374 9.844 1.00 88.75 101 HIS A N 1
ATOM 820 C CA . HIS A 1 101 ? 7.533 0.125 9.291 1.00 88.75 101 HIS A CA 1
ATOM 821 C C . HIS A 1 101 ? 8.474 0.398 8.112 1.00 88.75 101 HIS A C 1
ATOM 823 O O . HIS A 1 101 ? 9.511 -0.252 7.981 1.00 88.75 101 HIS A O 1
ATOM 829 N N . GLY A 1 102 ? 8.119 1.357 7.248 1.00 86.50 102 GLY A N 1
ATOM 830 C CA . GLY A 1 102 ? 8.968 1.853 6.161 1.00 86.50 102 GLY A CA 1
ATOM 831 C C . GLY A 1 102 ? 9.236 0.836 5.041 1.00 86.50 102 GLY A C 1
ATOM 832 O O . GLY A 1 102 ? 10.146 0.987 4.229 1.00 86.50 102 GLY A O 1
ATOM 833 N N . ASP A 1 103 ? 8.458 -0.238 5.033 1.00 90.31 103 ASP A N 1
ATOM 834 C CA . ASP A 1 103 ? 8.390 -1.244 3.975 1.00 90.31 103 ASP A CA 1
ATOM 835 C C . ASP A 1 103 ? 7.072 -2.003 4.111 1.00 90.31 103 ASP A C 1
ATOM 837 O O . ASP A 1 103 ? 7.036 -3.201 3.887 1.00 90.31 103 ASP A O 1
ATOM 841 N N . LEU A 1 104 ? 5.998 -1.337 4.548 1.00 93.50 104 LEU A N 1
ATOM 842 C CA . LEU A 1 104 ? 4.735 -2.017 4.807 1.00 93.50 104 LEU A CA 1
ATOM 843 C C . LEU A 1 104 ? 4.051 -2.377 3.485 1.00 93.50 104 LEU A C 1
ATOM 845 O O . LEU A 1 104 ? 3.798 -1.504 2.657 1.00 93.50 104 LEU A O 1
ATOM 849 N N . HIS A 1 105 ? 3.790 -3.660 3.281 1.00 94.88 105 HIS A N 1
ATOM 850 C CA . HIS A 1 105 ? 3.058 -4.234 2.161 1.00 94.88 105 HIS A CA 1
ATOM 851 C C . HIS A 1 105 ? 2.309 -5.497 2.610 1.00 94.88 105 HIS A C 1
ATOM 853 O O . HIS A 1 105 ? 2.587 -6.087 3.655 1.00 94.88 105 HIS A O 1
ATOM 859 N N . CYS A 1 106 ? 1.343 -5.932 1.804 1.00 92.62 106 CYS A N 1
ATOM 860 C CA . CYS A 1 106 ? 0.410 -7.014 2.122 1.00 92.62 106 CYS A CA 1
ATOM 861 C C . CYS A 1 106 ? 1.097 -8.337 2.535 1.00 92.62 106 CYS A C 1
ATOM 863 O O . CYS A 1 106 ? 0.622 -9.039 3.424 1.00 92.62 106 CYS A O 1
ATOM 865 N N . HIS A 1 107 ? 2.270 -8.644 1.977 1.00 90.75 107 HIS A N 1
ATOM 866 C CA . HIS A 1 107 ? 3.036 -9.860 2.291 1.00 90.75 107 HIS A CA 1
ATOM 867 C C . HIS A 1 107 ? 3.922 -9.763 3.554 1.00 90.75 107 HIS A C 1
ATOM 869 O O . HIS A 1 107 ? 4.589 -10.735 3.898 1.00 90.75 107 HIS A O 1
ATOM 875 N N . ASN A 1 108 ? 3.949 -8.635 4.282 1.00 91.94 108 ASN A N 1
ATOM 876 C CA . ASN A 1 108 ? 4.604 -8.591 5.604 1.00 91.94 108 ASN A CA 1
ATOM 877 C C . ASN A 1 108 ? 3.748 -9.210 6.714 1.00 91.94 108 ASN A C 1
ATOM 879 O O . ASN A 1 108 ? 4.252 -9.464 7.815 1.00 91.94 108 ASN A O 1
ATOM 883 N N . PHE A 1 109 ? 2.463 -9.434 6.441 1.00 91.38 109 PHE A N 1
ATOM 884 C CA . PHE A 1 109 ? 1.530 -9.978 7.409 1.00 91.38 109 PHE A CA 1
ATOM 885 C C . PHE A 1 109 ? 1.616 -11.495 7.467 1.00 91.38 109 PHE A C 1
ATOM 887 O O . PHE A 1 109 ? 1.709 -12.186 6.452 1.00 91.38 109 PHE A O 1
ATOM 894 N N . HIS A 1 110 ? 1.587 -11.993 8.693 1.00 89.69 110 HIS A N 1
ATOM 895 C CA . HIS A 1 110 ? 1.612 -13.408 9.009 1.00 89.69 110 HIS A CA 1
ATOM 896 C C . HIS A 1 110 ? 0.450 -13.720 9.938 1.00 89.69 110 HIS A C 1
ATOM 898 O O . HIS A 1 110 ? -0.080 -12.827 10.604 1.00 89.69 110 HIS A O 1
ATOM 904 N N . TYR A 1 111 ? 0.067 -14.986 9.999 1.00 85.25 111 TYR A N 1
ATOM 905 C CA . TYR A 1 111 ? -0.968 -15.442 10.905 1.00 85.25 111 TYR A CA 1
ATOM 906 C C . TYR A 1 111 ? -0.629 -16.800 11.516 1.00 85.25 111 TYR A C 1
ATOM 908 O O . TYR A 1 111 ? 0.168 -17.572 10.984 1.00 85.25 111 TYR A O 1
ATOM 916 N N . CYS A 1 112 ? -1.241 -17.077 12.657 1.00 83.75 112 CYS A N 1
ATOM 917 C CA . CYS A 1 112 ? -1.325 -18.402 13.254 1.00 83.75 112 CYS A CA 1
ATOM 918 C C . CYS A 1 112 ? -2.717 -18.574 13.872 1.00 83.75 112 CYS A C 1
ATOM 920 O O . CYS A 1 112 ? -3.455 -17.602 14.024 1.00 83.75 112 CYS A O 1
ATOM 922 N N . TYR A 1 113 ? -3.080 -19.793 14.256 1.00 78.00 113 TYR A N 1
ATOM 923 C CA . TYR A 1 113 ? -4.306 -20.039 15.013 1.00 78.00 113 TYR A CA 1
ATOM 924 C C . TYR A 1 113 ? -3.994 -20.160 16.503 1.00 78.00 113 TYR A C 1
ATOM 926 O O . TYR A 1 113 ? -2.997 -20.771 16.901 1.00 78.00 113 TYR A O 1
ATOM 934 N N . ASN A 1 114 ? -4.838 -19.547 17.331 1.00 77.75 114 ASN A N 1
ATOM 935 C CA . ASN A 1 114 ? -4.793 -19.764 18.773 1.00 77.75 114 ASN A CA 1
ATOM 936 C C . ASN A 1 114 ? -5.440 -21.110 19.151 1.00 77.75 114 ASN A C 1
ATOM 938 O O . ASN A 1 114 ? -5.985 -21.811 18.305 1.00 77.75 114 ASN A O 1
ATOM 942 N N . SER A 1 115 ? -5.424 -21.456 20.440 1.00 80.44 115 SER A N 1
ATOM 943 C CA . SER A 1 115 ? -6.028 -22.697 20.959 1.00 80.44 115 SER A CA 1
ATOM 944 C C . SER A 1 115 ? -7.540 -22.850 20.728 1.00 80.44 115 SER A C 1
ATOM 946 O O . SER A 1 115 ? -8.076 -23.915 21.007 1.00 80.44 115 SER A O 1
ATOM 948 N N . ASN A 1 116 ? -8.229 -21.792 20.290 1.00 81.81 116 ASN A N 1
ATOM 949 C CA . ASN A 1 116 ? -9.667 -21.771 20.017 1.00 81.81 116 ASN A CA 1
ATOM 950 C C . ASN A 1 116 ? -9.960 -21.669 18.506 1.00 81.81 116 ASN A C 1
ATOM 952 O O . ASN A 1 116 ? -11.033 -21.197 18.137 1.00 81.81 116 ASN A O 1
ATOM 956 N N . ASP A 1 117 ? -8.994 -22.011 17.648 1.00 79.44 117 ASP A N 1
ATOM 957 C CA . ASP A 1 117 ? -9.084 -21.930 16.182 1.00 79.44 117 ASP A CA 1
ATOM 958 C C . ASP A 1 117 ? -9.412 -20.528 15.639 1.00 79.44 117 ASP A C 1
ATOM 960 O O . ASP A 1 117 ? -9.960 -20.365 14.550 1.00 79.44 117 ASP A O 1
ATOM 964 N N . GLN A 1 118 ? -9.037 -19.475 16.372 1.00 78.75 118 GLN A N 1
ATOM 965 C CA . GLN A 1 118 ? -9.175 -18.098 15.898 1.00 78.75 118 GLN A CA 1
ATOM 966 C C . GLN A 1 118 ? -7.844 -17.590 15.335 1.00 78.75 118 GLN A C 1
ATOM 968 O O . GLN A 1 118 ? -6.809 -17.751 15.999 1.00 78.75 118 GLN A O 1
ATOM 973 N N . PRO A 1 119 ? -7.845 -16.939 14.156 1.00 81.25 119 PRO A N 1
ATOM 974 C CA . PRO A 1 119 ? -6.624 -16.422 13.567 1.00 81.25 119 PRO A CA 1
ATOM 975 C C . PRO A 1 119 ? -6.100 -15.230 14.375 1.00 81.25 119 PRO A C 1
ATOM 977 O O . PRO A 1 119 ? -6.807 -14.259 14.656 1.00 81.25 119 PRO A O 1
ATOM 980 N N . LEU A 1 120 ? -4.827 -15.306 14.739 1.00 82.88 120 LEU A N 1
ATOM 981 C CA . LEU A 1 120 ? -4.033 -14.208 15.259 1.00 82.88 120 LEU A CA 1
ATOM 982 C C . LEU A 1 120 ? -3.107 -13.739 14.151 1.00 82.88 120 LEU A C 1
ATOM 984 O O . LEU A 1 120 ? -2.393 -14.541 13.560 1.00 82.88 120 LEU A O 1
ATOM 988 N N . TYR A 1 121 ? -3.095 -12.437 13.908 1.00 85.56 121 TYR A N 1
ATOM 989 C CA . TYR A 1 121 ? -2.281 -11.833 12.867 1.00 85.56 121 TYR A CA 1
ATOM 990 C C . TYR A 1 121 ? -1.167 -10.986 13.474 1.00 85.56 121 TYR A C 1
ATOM 992 O O . TYR A 1 121 ? -1.356 -10.318 14.496 1.00 85.56 121 TYR A O 1
ATOM 1000 N N . GLU A 1 122 ? -0.034 -10.950 12.788 1.00 85.88 122 GLU A N 1
ATOM 1001 C CA . GLU A 1 122 ? 1.087 -10.076 13.101 1.00 85.88 122 GLU A CA 1
ATOM 1002 C C . GLU A 1 122 ? 1.665 -9.438 11.838 1.00 85.88 122 GLU A C 1
ATOM 1004 O O . GLU A 1 122 ? 1.413 -9.879 10.716 1.00 85.88 122 GLU A O 1
ATOM 1009 N N . VAL A 1 123 ? 2.476 -8.402 12.037 1.00 87.44 123 VAL A N 1
ATOM 1010 C CA . VAL A 1 123 ? 3.276 -7.776 10.986 1.00 87.44 123 VAL A CA 1
ATOM 1011 C C . VAL A 1 123 ? 4.747 -7.870 11.371 1.00 87.44 123 VAL A C 1
ATOM 1013 O O . VAL A 1 123 ? 5.140 -7.431 12.455 1.00 87.44 123 VAL A O 1
ATOM 1016 N N . LYS A 1 124 ? 5.573 -8.457 10.500 1.00 80.94 124 LYS A N 1
ATOM 1017 C CA . LYS A 1 124 ? 7.016 -8.566 10.747 1.00 80.94 124 LYS A CA 1
ATOM 1018 C C . LYS A 1 124 ? 7.734 -7.302 10.282 1.00 80.94 124 LYS A C 1
ATOM 1020 O O . LYS A 1 124 ? 7.881 -7.093 9.082 1.00 80.94 124 LYS A O 1
ATOM 1025 N N . SER A 1 125 ? 8.256 -6.515 11.223 1.00 70.81 125 SER A N 1
ATOM 1026 C CA . SER A 1 125 ? 9.117 -5.362 10.928 1.00 70.81 125 SER A CA 1
ATOM 1027 C C . SER A 1 125 ? 10.596 -5.701 11.121 1.00 70.81 125 SER A C 1
ATOM 1029 O O . SER A 1 125 ? 10.974 -6.348 12.094 1.00 70.81 125 SER A O 1
ATOM 1031 N N . HIS A 1 126 ? 11.441 -5.225 10.205 1.00 58.38 126 HIS A N 1
ATOM 1032 C CA . HIS A 1 126 ? 12.892 -5.447 10.232 1.00 58.38 126 HIS A CA 1
ATOM 1033 C C . HIS A 1 126 ? 13.703 -4.143 10.129 1.00 58.38 126 HIS A C 1
ATOM 1035 O O . HIS A 1 126 ? 14.915 -4.197 9.920 1.00 58.38 126 HIS A O 1
ATOM 1041 N N . LYS A 1 127 ? 13.061 -2.964 10.197 1.00 65.50 127 LYS A N 1
ATOM 1042 C CA . LYS A 1 127 ? 13.709 -1.686 9.853 1.00 65.50 127 LYS A CA 1
ATOM 1043 C C . LYS A 1 127 ? 13.384 -0.572 10.856 1.00 65.50 127 LYS A C 1
ATOM 1045 O O . LYS A 1 127 ? 12.255 -0.446 11.314 1.00 65.50 127 LYS A O 1
ATOM 1050 N N . ASN A 1 128 ? 14.385 0.263 11.153 1.00 64.31 128 ASN A N 1
ATOM 1051 C CA . ASN A 1 128 ? 14.250 1.476 11.970 1.00 64.31 128 ASN A CA 1
ATOM 1052 C C . ASN A 1 128 ? 14.118 2.698 11.058 1.00 64.31 128 ASN A C 1
ATOM 1054 O O . ASN A 1 128 ? 15.114 3.352 10.748 1.00 64.31 128 ASN A O 1
ATOM 1058 N N . ILE A 1 129 ? 12.900 2.977 10.603 1.00 78.88 129 ILE A N 1
ATOM 1059 C CA . ILE A 1 129 ? 12.615 4.035 9.628 1.00 78.88 129 ILE A CA 1
ATOM 1060 C C . ILE A 1 129 ? 11.749 5.102 10.276 1.00 78.88 129 ILE A C 1
ATOM 1062 O O . ILE A 1 129 ? 10.890 4.791 11.098 1.00 78.88 129 ILE A O 1
ATOM 1066 N N . TYR A 1 130 ? 11.979 6.357 9.897 1.00 83.88 130 TYR A N 1
ATOM 1067 C CA . TYR A 1 130 ? 11.196 7.495 10.349 1.00 83.88 130 TYR A CA 1
ATOM 1068 C C . TYR A 1 130 ? 10.512 8.168 9.163 1.00 83.88 130 TYR A C 1
ATOM 1070 O O . TYR A 1 130 ? 11.155 8.458 8.159 1.00 83.88 130 TYR A O 1
ATOM 1078 N N . GLY A 1 131 ? 9.218 8.433 9.299 1.00 85.00 131 GLY A N 1
ATOM 1079 C CA . GLY A 1 131 ? 8.423 9.143 8.307 1.00 85.00 131 GLY A CA 1
ATOM 1080 C C . GLY A 1 131 ? 7.005 9.423 8.811 1.00 85.00 131 GLY A C 1
ATOM 1081 O O . GLY A 1 131 ? 6.653 9.041 9.931 1.00 85.00 131 GLY A O 1
ATOM 1082 N N . PRO A 1 132 ? 6.186 10.120 8.019 1.00 87.81 132 PRO A N 1
ATOM 1083 C CA . PRO A 1 132 ? 4.750 10.229 8.252 1.00 87.81 132 PRO A CA 1
ATOM 1084 C C . PRO A 1 132 ? 4.083 8.847 8.233 1.00 87.81 132 PRO A C 1
ATOM 1086 O O . PRO A 1 132 ? 4.414 8.003 7.401 1.00 87.81 132 PRO A O 1
ATOM 1089 N N . PHE A 1 133 ? 3.114 8.602 9.120 1.00 89.25 133 PHE A N 1
ATOM 1090 C CA . PHE A 1 133 ? 2.422 7.299 9.189 1.00 89.25 133 PHE A CA 1
ATOM 1091 C C . PHE A 1 133 ? 1.660 6.962 7.899 1.00 89.25 133 PHE A C 1
ATOM 1093 O O . PHE A 1 133 ? 1.418 5.802 7.573 1.00 89.25 133 PHE A O 1
ATOM 1100 N N . THR A 1 134 ? 1.276 8.000 7.164 1.00 91.88 134 THR A N 1
ATOM 1101 C CA . THR A 1 134 ? 0.619 7.930 5.864 1.00 91.88 134 THR A CA 1
ATOM 1102 C C . THR A 1 134 ? 1.486 7.250 4.813 1.00 91.88 134 THR A C 1
ATOM 1104 O O . THR A 1 134 ? 0.923 6.640 3.915 1.00 91.88 134 THR A O 1
ATOM 1107 N N . TRP A 1 135 ? 2.818 7.263 4.927 1.00 92.94 135 TRP A N 1
ATOM 1108 C CA . TRP A 1 135 ? 3.692 6.527 4.008 1.00 92.94 135 TRP A CA 1
ATOM 1109 C C . TRP A 1 135 ? 3.494 5.016 4.115 1.00 92.94 135 TRP A C 1
ATOM 1111 O O . TRP A 1 135 ? 3.390 4.344 3.092 1.00 92.94 135 TRP A O 1
ATOM 1121 N N . ASP A 1 136 ? 3.373 4.486 5.334 1.00 93.88 136 ASP A N 1
ATOM 1122 C CA . ASP A 1 136 ? 3.044 3.074 5.553 1.00 93.88 136 ASP A CA 1
ATOM 1123 C C . ASP A 1 136 ? 1.647 2.739 5.018 1.00 93.88 136 ASP A C 1
ATOM 1125 O O . ASP A 1 136 ? 1.472 1.706 4.375 1.00 93.88 136 ASP A O 1
ATOM 1129 N N . LEU A 1 137 ? 0.660 3.621 5.230 1.00 95.56 137 LEU A N 1
ATOM 1130 C CA . LEU A 1 137 ? -0.700 3.420 4.717 1.00 95.56 137 LEU A CA 1
ATOM 1131 C C . LEU A 1 137 ? -0.750 3.428 3.189 1.00 95.56 137 LEU A C 1
ATOM 1133 O O . LEU A 1 137 ? -1.290 2.500 2.595 1.00 95.56 137 LEU A O 1
ATOM 1137 N N . LYS A 1 138 ? -0.154 4.445 2.559 1.00 96.00 138 LYS A N 1
ATOM 1138 C CA . LYS A 1 138 ? -0.026 4.581 1.104 1.00 96.00 138 LYS A CA 1
ATOM 1139 C C . LYS A 1 138 ? 0.632 3.341 0.503 1.00 96.00 138 LYS A C 1
ATOM 1141 O O . LYS A 1 138 ? 0.127 2.796 -0.475 1.00 96.00 138 LYS A O 1
ATOM 1146 N N . ARG A 1 139 ? 1.723 2.865 1.114 1.00 96.25 139 ARG A N 1
ATOM 1147 C CA . ARG A 1 139 ? 2.470 1.707 0.618 1.00 96.25 139 ARG A CA 1
ATOM 1148 C C . ARG A 1 139 ? 1.705 0.395 0.777 1.00 96.25 139 ARG A C 1
ATOM 1150 O O . ARG A 1 139 ? 1.596 -0.394 -0.162 1.00 96.25 139 ARG A O 1
ATOM 1157 N N . LEU A 1 140 ? 1.112 0.181 1.948 1.00 97.81 140 LEU A N 1
ATOM 1158 C CA . LEU A 1 140 ? 0.306 -1.004 2.205 1.00 97.81 140 LEU A CA 1
ATOM 1159 C C . LEU A 1 140 ? -0.901 -1.063 1.270 1.00 97.81 140 LEU A C 1
ATOM 1161 O O . LEU A 1 140 ? -1.121 -2.081 0.616 1.00 97.81 140 LEU A O 1
ATOM 1165 N N . LEU A 1 141 ? -1.659 0.025 1.172 1.00 98.50 141 LEU A N 1
ATOM 1166 C CA . LEU A 1 141 ? -2.890 0.052 0.392 1.00 98.50 141 LEU A CA 1
ATOM 1167 C C . LEU A 1 141 ? -2.627 -0.014 -1.111 1.00 98.50 141 LEU A C 1
ATOM 1169 O O . LEU A 1 141 ? -3.374 -0.698 -1.803 1.00 98.50 141 LEU A O 1
ATOM 1173 N N . ALA A 1 142 ? -1.535 0.571 -1.612 1.00 98.25 142 ALA A N 1
ATOM 1174 C CA . ALA A 1 142 ? -1.106 0.352 -2.993 1.00 98.25 142 ALA A CA 1
ATOM 1175 C C . ALA A 1 142 ? -0.792 -1.132 -3.262 1.00 98.25 142 ALA A C 1
ATOM 1177 O O . ALA A 1 142 ? -1.206 -1.671 -4.284 1.00 98.25 142 ALA A O 1
ATOM 1178 N N . SER A 1 143 ? -0.139 -1.837 -2.326 1.00 98.38 143 SER A N 1
ATOM 1179 C CA . SER A 1 143 ? 0.106 -3.281 -2.482 1.00 98.38 143 SER A CA 1
ATOM 1180 C C . SER A 1 143 ? -1.170 -4.130 -2.426 1.00 98.38 143 SER A C 1
ATOM 1182 O O . SER A 1 143 ? -1.259 -5.132 -3.131 1.00 98.38 143 SER A O 1
ATOM 1184 N N . ILE A 1 144 ? -2.160 -3.742 -1.613 1.00 98.50 144 ILE A N 1
ATOM 1185 C CA . ILE A 1 144 ? -3.467 -4.415 -1.546 1.00 98.50 144 ILE A CA 1
ATOM 1186 C C . ILE A 1 144 ? -4.244 -4.170 -2.842 1.00 98.50 144 ILE A C 1
ATOM 1188 O O . ILE A 1 144 ? -4.743 -5.123 -3.430 1.00 98.50 144 ILE A O 1
ATOM 1192 N N . SER A 1 145 ? -4.277 -2.924 -3.323 1.00 98.50 145 SER A N 1
ATOM 1193 C CA . SER A 1 145 ? -4.885 -2.553 -4.606 1.00 98.50 145 SER A CA 1
ATOM 1194 C C . SER A 1 145 ? -4.257 -3.325 -5.769 1.00 98.50 145 SER A C 1
ATOM 1196 O O . SER A 1 145 ? -4.969 -3.885 -6.597 1.00 98.50 145 SER A O 1
ATOM 1198 N N . LEU A 1 146 ? -2.929 -3.472 -5.778 1.00 98.12 146 LEU A N 1
ATOM 1199 C CA . LEU A 1 146 ? -2.229 -4.271 -6.782 1.00 98.12 146 LEU A CA 1
ATOM 1200 C C . LEU A 1 146 ? -2.605 -5.760 -6.721 1.00 98.12 146 LEU A C 1
ATOM 1202 O O . LEU A 1 146 ? -2.766 -6.390 -7.763 1.00 98.12 146 LEU A O 1
ATOM 1206 N N . VAL A 1 147 ? -2.767 -6.339 -5.525 1.00 97.94 147 VAL A N 1
ATOM 1207 C CA . VAL A 1 147 ? -3.247 -7.726 -5.381 1.00 97.94 147 VAL A CA 1
ATOM 1208 C C . VAL A 1 147 ? -4.694 -7.865 -5.865 1.00 97.94 147 VAL A C 1
ATOM 1210 O O . VAL A 1 147 ? -4.985 -8.824 -6.576 1.00 97.94 147 VAL A O 1
ATOM 1213 N N . ALA A 1 148 ? -5.578 -6.924 -5.523 1.00 97.94 148 ALA A N 1
ATOM 1214 C CA . ALA A 1 148 ? -6.968 -6.903 -5.988 1.00 97.94 148 ALA A CA 1
ATOM 1215 C C . ALA A 1 148 ? -7.047 -6.836 -7.524 1.00 97.94 148 ALA A C 1
ATOM 1217 O O . ALA A 1 148 ? -7.722 -7.661 -8.141 1.00 97.94 148 ALA A O 1
ATOM 1218 N N . TYR A 1 149 ? -6.257 -5.953 -8.145 1.00 96.94 149 TYR A N 1
ATOM 1219 C CA . TYR A 1 149 ? -6.129 -5.868 -9.601 1.00 96.94 149 TYR A CA 1
ATOM 1220 C C . TYR A 1 149 ? -5.686 -7.203 -10.214 1.00 96.94 149 TYR A C 1
ATOM 1222 O O . TYR A 1 149 ? -6.300 -7.702 -11.154 1.00 96.94 149 TYR A O 1
ATOM 1230 N N . MET A 1 150 ? -4.642 -7.828 -9.657 1.00 95.56 150 MET A N 1
ATOM 1231 C CA . MET A 1 150 ? -4.126 -9.111 -10.154 1.00 95.56 150 MET A CA 1
ATOM 1232 C C . MET A 1 150 ? -5.124 -10.270 -10.003 1.00 95.56 150 MET A C 1
ATOM 1234 O O . MET A 1 150 ? -4.972 -11.286 -10.680 1.00 95.56 150 MET A O 1
ATOM 1238 N N . LYS A 1 151 ? -6.137 -10.126 -9.141 1.00 94.56 151 LYS A N 1
ATOM 1239 C CA . LYS A 1 151 ? -7.251 -11.072 -8.975 1.00 94.56 151 LYS A CA 1
ATOM 1240 C C . LYS A 1 151 ? -8.443 -10.785 -9.884 1.00 94.56 151 LYS A C 1
ATOM 1242 O O . LYS A 1 151 ? -9.383 -11.570 -9.902 1.00 94.56 151 LYS A O 1
ATOM 1247 N N . GLY A 1 152 ? -8.396 -9.695 -10.648 1.00 96.38 152 GLY A N 1
ATOM 1248 C CA . GLY A 1 152 ? -9.479 -9.289 -11.535 1.00 96.38 152 GLY A CA 1
ATOM 1249 C C . GLY A 1 152 ? -10.654 -8.633 -10.815 1.00 96.38 152 GLY A C 1
ATOM 1250 O O . GLY A 1 152 ? -11.740 -8.589 -11.384 1.00 96.38 152 GLY A O 1
ATOM 1251 N N . PHE A 1 153 ? -10.458 -8.131 -9.591 1.00 98.00 153 PHE A N 1
ATOM 1252 C CA . PHE A 1 153 ? -11.473 -7.308 -8.935 1.00 98.00 153 PHE A CA 1
ATOM 1253 C C . PHE A 1 153 ? -11.672 -6.014 -9.724 1.00 98.00 153 PHE A C 1
ATOM 1255 O O . PHE A 1 153 ? -10.715 -5.421 -10.226 1.00 98.00 153 PHE A O 1
ATOM 1262 N N . SER A 1 154 ? -12.921 -5.576 -9.820 1.00 98.19 154 SER A N 1
ATOM 1263 C CA . SER A 1 154 ? -13.277 -4.275 -10.377 1.00 98.19 154 SER A CA 1
ATOM 1264 C C . SER A 1 154 ? -12.721 -3.124 -9.531 1.00 98.19 154 SER A C 1
ATOM 1266 O O . SER A 1 154 ? -12.307 -3.298 -8.376 1.00 98.19 154 SER A O 1
ATOM 1268 N N . ASP A 1 155 ? -12.744 -1.915 -10.091 1.00 97.69 155 ASP A N 1
ATOM 1269 C CA . ASP A 1 155 ? -12.346 -0.710 -9.361 1.00 97.69 155 ASP A CA 1
ATOM 1270 C C . ASP A 1 155 ? -13.238 -0.476 -8.134 1.00 97.69 155 ASP A C 1
ATOM 1272 O O . ASP A 1 155 ? -12.733 -0.128 -7.067 1.00 97.69 155 ASP A O 1
ATOM 1276 N N . ASP A 1 156 ? -14.543 -0.745 -8.245 1.00 98.31 156 ASP A N 1
ATOM 1277 C CA . ASP A 1 156 ? -15.501 -0.608 -7.142 1.00 98.31 156 ASP A CA 1
ATOM 1278 C C . ASP A 1 156 ? -15.219 -1.609 -6.012 1.00 98.31 156 ASP A C 1
ATOM 1280 O O . ASP A 1 156 ? -15.215 -1.243 -4.834 1.00 98.31 156 ASP A O 1
ATOM 1284 N N . GLU A 1 157 ? -14.919 -2.864 -6.355 1.00 98.56 157 GLU A N 1
ATOM 1285 C CA . GLU A 1 157 ? -14.512 -3.894 -5.391 1.00 98.56 157 GLU A CA 1
ATOM 1286 C C . GLU A 1 157 ? -13.186 -3.541 -4.713 1.00 98.56 157 GLU A C 1
ATOM 1288 O O . GLU A 1 157 ? -13.049 -3.659 -3.493 1.00 98.56 157 GLU A O 1
ATOM 1293 N N . SER A 1 158 ? -12.221 -3.035 -5.481 1.00 98.25 158 SER A N 1
ATOM 1294 C CA . SER A 1 158 ? -10.943 -2.566 -4.946 1.00 98.25 158 SER A CA 1
ATOM 1295 C C . SER A 1 158 ? -11.155 -1.401 -3.975 1.00 98.25 158 SER A C 1
ATOM 1297 O O . SER A 1 158 ? -10.653 -1.428 -2.850 1.00 98.25 158 SER A O 1
ATOM 1299 N N . VAL A 1 159 ? -11.964 -0.406 -4.347 1.00 98.12 159 VAL A N 1
ATOM 1300 C CA . VAL A 1 159 ? -12.324 0.724 -3.477 1.00 98.12 159 VAL A CA 1
ATOM 1301 C C . VAL A 1 159 ? -13.049 0.250 -2.216 1.00 98.12 159 VAL A C 1
ATOM 1303 O O . VAL A 1 159 ? -12.765 0.768 -1.132 1.00 98.12 159 VAL A O 1
ATOM 1306 N N . MET A 1 160 ? -13.935 -0.746 -2.313 1.00 98.06 160 MET A N 1
ATOM 1307 C CA . MET A 1 160 ? -14.610 -1.346 -1.158 1.00 98.06 160 MET A CA 1
ATOM 1308 C C . MET A 1 160 ? -13.602 -1.928 -0.157 1.00 98.06 160 MET A C 1
ATOM 1310 O O . MET A 1 160 ? -13.639 -1.560 1.020 1.00 98.06 160 MET A O 1
ATOM 1314 N N . VAL A 1 161 ? -12.664 -2.760 -0.622 1.00 98.56 161 VAL A N 1
ATOM 1315 C CA . VAL A 1 161 ? -11.610 -3.363 0.215 1.00 98.56 161 VAL A CA 1
ATOM 1316 C C . VAL A 1 161 ? -10.757 -2.279 0.888 1.00 98.56 161 VAL A C 1
ATOM 1318 O O . VAL A 1 161 ? -10.547 -2.299 2.105 1.00 98.56 161 VAL A O 1
ATOM 1321 N N . LEU A 1 162 ? -10.286 -1.286 0.126 1.00 98.50 162 LEU A N 1
ATOM 1322 C CA . LEU A 1 162 ? -9.441 -0.209 0.659 1.00 98.50 162 LEU A CA 1
ATOM 1323 C C . LEU A 1 162 ? -10.189 0.661 1.686 1.00 98.50 162 LEU A C 1
ATOM 1325 O O . LEU A 1 162 ? -9.621 1.057 2.709 1.00 98.50 162 LEU A O 1
ATOM 1329 N N . ASN A 1 163 ? -11.476 0.932 1.456 1.00 97.44 163 ASN A N 1
ATOM 1330 C CA . ASN A 1 163 ? -12.302 1.702 2.383 1.00 97.44 163 ASN A CA 1
ATOM 1331 C C . ASN A 1 163 ? -12.617 0.929 3.669 1.00 97.44 163 ASN A C 1
ATOM 1333 O O . ASN A 1 163 ? -12.642 1.544 4.738 1.00 97.44 163 ASN A O 1
ATOM 1337 N N . ALA A 1 164 ? -12.794 -0.393 3.602 1.00 97.88 164 ALA A N 1
ATOM 1338 C CA . ALA A 1 164 ? -12.945 -1.232 4.790 1.00 97.88 164 ALA A CA 1
ATOM 1339 C C . ALA A 1 164 ? -11.691 -1.184 5.675 1.00 97.88 164 ALA A C 1
ATOM 1341 O O . ALA A 1 164 ? -11.790 -0.923 6.878 1.00 97.88 164 ALA A O 1
ATOM 1342 N N . PHE A 1 165 ? -10.498 -1.294 5.072 1.00 98.12 165 PHE A N 1
ATOM 1343 C CA . PHE A 1 165 ? -9.238 -1.092 5.792 1.00 98.12 165 PHE A CA 1
ATOM 1344 C C . PHE A 1 165 ? -9.199 0.286 6.470 1.00 98.12 165 PHE A C 1
ATOM 1346 O O . PHE A 1 165 ? -8.951 0.387 7.673 1.00 98.12 165 PHE A O 1
ATOM 1353 N N . ASN A 1 166 ? -9.458 1.357 5.715 1.00 96.25 166 ASN A N 1
ATOM 1354 C CA . ASN A 1 166 ? -9.390 2.732 6.214 1.00 96.25 166 ASN A CA 1
ATOM 1355 C C . ASN A 1 166 ? -10.360 2.980 7.378 1.00 96.25 166 ASN A C 1
ATOM 1357 O O . ASN A 1 166 ? -9.967 3.532 8.413 1.00 96.25 166 ASN A O 1
ATOM 1361 N N . LYS A 1 167 ? -11.609 2.525 7.241 1.00 95.38 167 LYS A N 1
ATOM 1362 C CA . LYS A 1 167 ? -12.631 2.608 8.288 1.00 95.38 167 LYS A CA 1
ATOM 1363 C C . LYS A 1 167 ? -12.172 1.881 9.550 1.00 95.38 167 LYS A C 1
ATOM 1365 O O . LYS A 1 167 ? -12.161 2.469 10.634 1.00 95.38 167 LYS A O 1
ATOM 1370 N N . GLN A 1 168 ? -11.717 0.638 9.417 1.00 95.38 168 GLN A N 1
ATOM 1371 C CA . GLN A 1 168 ? -11.303 -0.153 10.568 1.00 95.38 168 GLN A CA 1
ATOM 1372 C C . GLN A 1 168 ? -10.027 0.390 11.234 1.00 95.38 168 GLN A C 1
ATOM 1374 O O . GLN A 1 168 ? -9.899 0.326 12.466 1.00 95.38 168 GLN A O 1
ATOM 1379 N N . TYR A 1 169 ? -9.100 0.959 10.457 1.00 94.56 169 TYR A N 1
ATOM 1380 C CA . TYR A 1 169 ? -7.908 1.637 10.967 1.00 94.56 169 TYR A CA 1
ATOM 1381 C C . TYR A 1 169 ? -8.308 2.808 11.876 1.00 94.56 169 TYR A C 1
ATOM 1383 O O . TYR A 1 169 ? -7.865 2.881 13.023 1.00 94.56 169 TYR A O 1
ATOM 1391 N N . ILE A 1 170 ? -9.215 3.671 11.412 1.00 92.19 170 ILE A N 1
ATOM 1392 C CA . ILE A 1 170 ? -9.738 4.811 12.180 1.00 92.19 170 ILE A CA 1
ATOM 1393 C C . ILE A 1 170 ? -10.436 4.367 13.454 1.00 92.19 170 ILE A C 1
ATOM 1395 O O . ILE A 1 170 ? -10.150 4.894 14.528 1.00 92.19 170 ILE A O 1
ATOM 1399 N N . GLU A 1 171 ? -11.353 3.407 13.351 1.00 91.56 171 GLU A N 1
ATOM 1400 C CA . GLU A 1 171 ? -12.073 2.891 14.516 1.00 91.56 171 GLU A CA 1
ATOM 1401 C C . GLU A 1 171 ? -11.093 2.367 15.571 1.00 91.56 171 GLU A C 1
ATOM 1403 O O . GLU A 1 171 ? -11.260 2.588 16.776 1.00 91.56 171 GLU A O 1
ATOM 1408 N N . THR A 1 172 ? -10.012 1.725 15.127 1.00 89.94 172 THR A N 1
ATOM 1409 C CA . THR A 1 172 ? -8.951 1.261 16.020 1.00 89.94 172 THR A CA 1
ATOM 1410 C C . THR A 1 172 ? -8.195 2.431 16.648 1.00 89.94 172 THR A C 1
ATOM 1412 O O . THR A 1 172 ? -7.974 2.416 17.860 1.00 89.94 172 THR A O 1
ATOM 1415 N N . VAL A 1 173 ? -7.849 3.465 15.872 1.00 88.56 173 VAL A N 1
ATOM 1416 C CA . VAL A 1 173 ? -7.175 4.673 16.380 1.00 88.56 173 VAL A CA 1
ATOM 1417 C C . VAL A 1 173 ? -8.025 5.397 17.427 1.00 88.56 173 VAL A C 1
ATOM 1419 O O . VAL A 1 173 ? -7.522 5.750 18.498 1.00 88.56 173 VAL A O 1
ATOM 1422 N N . ASN A 1 174 ? -9.321 5.555 17.163 1.00 87.44 174 ASN A N 1
ATOM 1423 C CA . ASN A 1 174 ? -10.251 6.272 18.034 1.00 87.44 174 ASN A CA 1
ATOM 1424 C C . ASN A 1 174 ? -10.568 5.498 19.319 1.00 87.44 174 ASN A C 1
ATOM 1426 O O . ASN A 1 174 ? -10.706 6.090 20.389 1.00 87.44 174 ASN A O 1
ATOM 1430 N N . THR A 1 175 ? -10.622 4.165 19.258 1.00 85.25 175 THR A N 1
ATOM 1431 C CA . THR A 1 175 ? -10.892 3.330 20.443 1.00 85.25 175 THR A CA 1
ATOM 1432 C C . THR A 1 175 ? -9.645 3.005 21.272 1.00 85.25 175 THR A C 1
ATOM 1434 O O . THR A 1 175 ? -9.770 2.480 22.386 1.00 85.25 175 THR A O 1
ATOM 1437 N N . PHE A 1 176 ? -8.447 3.335 20.775 1.00 79.56 176 PHE A N 1
ATOM 1438 C CA . PHE A 1 176 ? -7.174 2.979 21.405 1.00 79.56 176 PHE A CA 1
ATOM 1439 C C . PHE A 1 176 ? -7.049 3.490 22.848 1.00 79.56 176 PHE A C 1
ATOM 1441 O O . PHE A 1 176 ? -6.681 2.725 23.738 1.00 79.56 176 PHE A O 1
ATOM 1448 N N . GLU A 1 177 ? -7.403 4.752 23.119 1.00 66.94 177 GLU A N 1
ATOM 1449 C CA . GLU A 1 177 ? -7.292 5.343 24.466 1.00 66.94 177 GLU A CA 1
ATOM 1450 C C . GLU A 1 177 ? -8.275 4.745 25.467 1.00 66.94 177 GLU A C 1
ATOM 1452 O O . GLU A 1 177 ? -7.917 4.500 26.619 1.00 66.94 177 GLU A O 1
ATOM 1457 N N . THR A 1 178 ? -9.505 4.469 25.038 1.00 67.69 178 THR A N 1
ATOM 1458 C CA . THR A 1 178 ? -10.517 3.841 25.894 1.00 67.69 178 THR A CA 1
ATOM 1459 C C . THR A 1 178 ? -10.052 2.453 26.328 1.00 67.69 178 THR A C 1
ATOM 1461 O O . THR A 1 178 ? -10.043 2.145 27.521 1.00 67.69 178 THR A O 1
ATOM 1464 N N . LYS A 1 179 ? -9.559 1.643 25.381 1.00 67.56 179 LYS A N 1
ATOM 1465 C CA . LYS A 1 179 ? -9.022 0.301 25.659 1.00 67.56 179 LYS A CA 1
ATOM 1466 C C . LYS A 1 179 ? -7.729 0.347 26.475 1.00 67.56 179 LYS A C 1
ATOM 1468 O O . LYS A 1 179 ? -7.557 -0.470 27.381 1.00 67.56 179 LYS A O 1
ATOM 1473 N N . ARG A 1 180 ? -6.845 1.322 26.223 1.00 65.69 180 ARG A N 1
ATOM 1474 C CA . ARG A 1 180 ? -5.644 1.576 27.036 1.00 65.69 180 ARG A CA 1
ATOM 1475 C C . ARG A 1 180 ? -6.024 1.866 28.485 1.00 65.69 180 ARG A C 1
ATOM 1477 O O . ARG A 1 180 ? -5.511 1.197 29.376 1.00 65.69 180 ARG A O 1
ATOM 1484 N N . LYS A 1 181 ? -6.926 2.826 28.729 1.00 61.91 181 LYS A N 1
ATOM 1485 C CA . LYS A 1 181 ? -7.385 3.188 30.081 1.00 61.91 181 LYS A CA 1
ATOM 1486 C C . LYS A 1 181 ? -7.987 1.984 30.802 1.00 61.91 181 LYS A C 1
ATOM 1488 O O . LYS A 1 181 ? -7.607 1.719 31.934 1.00 61.91 181 LYS A O 1
ATOM 1493 N N . GLN A 1 182 ? -8.847 1.213 30.137 1.00 61.97 182 GLN A N 1
ATOM 1494 C CA . GLN A 1 182 ? -9.432 -0.010 30.701 1.00 61.97 182 GLN A CA 1
ATOM 1495 C C . GLN A 1 182 ? -8.376 -1.076 31.033 1.00 61.97 182 GLN A C 1
ATOM 1497 O O . GLN A 1 182 ? -8.426 -1.677 32.103 1.00 61.97 182 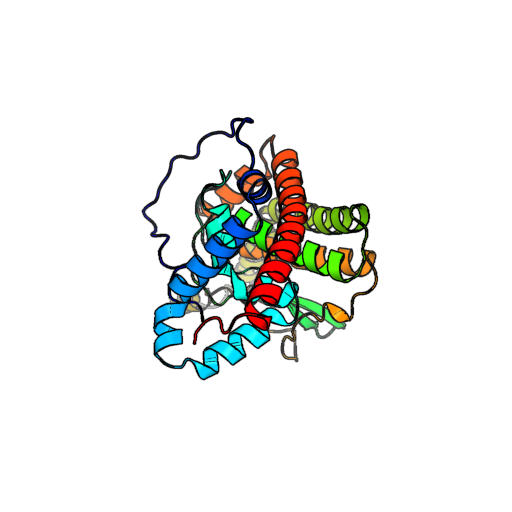GLN A O 1
ATOM 1502 N N . THR A 1 183 ? -7.396 -1.286 30.149 1.00 63.53 183 THR A N 1
ATOM 1503 C CA . THR A 1 183 ? -6.298 -2.242 30.374 1.00 63.53 183 THR A CA 1
ATOM 1504 C C . THR A 1 183 ? -5.422 -1.810 31.547 1.00 63.53 183 THR A C 1
ATOM 1506 O O . THR A 1 183 ? -5.107 -2.632 32.403 1.00 63.53 183 THR A O 1
ATOM 1509 N N . LEU A 1 184 ? -5.082 -0.519 31.625 1.00 60.03 184 LEU A N 1
ATOM 1510 C CA . LEU A 1 184 ? -4.295 0.043 32.719 1.00 60.03 184 LEU A CA 1
ATOM 1511 C C . LEU A 1 184 ? -5.048 -0.066 34.052 1.00 60.03 184 LEU A C 1
ATOM 1513 O O . LEU A 1 184 ? -4.459 -0.479 35.043 1.00 60.03 184 LEU A O 1
ATOM 1517 N N . ILE A 1 185 ? -6.356 0.229 34.067 1.00 59.28 185 ILE A N 1
ATOM 1518 C CA . ILE A 1 185 ? -7.223 0.028 35.239 1.00 59.28 185 ILE A CA 1
ATOM 1519 C C . ILE A 1 185 ? -7.193 -1.441 35.660 1.00 59.28 185 ILE A C 1
ATOM 1521 O O . ILE A 1 185 ? -6.927 -1.723 36.820 1.00 59.28 185 ILE A O 1
ATOM 1525 N N . LYS A 1 186 ? -7.379 -2.382 34.727 1.00 56.34 186 LYS A N 1
ATOM 1526 C CA . LYS A 1 186 ? -7.349 -3.820 35.024 1.00 56.34 186 LYS A CA 1
ATOM 1527 C C . LYS A 1 186 ? -5.996 -4.268 35.587 1.00 56.34 186 LYS A C 1
ATOM 1529 O O . LYS A 1 186 ? -5.974 -5.016 36.556 1.00 56.34 186 LYS A O 1
ATOM 1534 N N . GLN A 1 187 ? -4.881 -3.799 35.023 1.00 58.41 187 GLN A N 1
ATOM 1535 C CA . GLN A 1 187 ? -3.533 -4.087 35.531 1.00 58.41 187 GLN A CA 1
ATOM 1536 C C . GLN A 1 187 ? -3.315 -3.510 36.935 1.00 58.41 187 GLN A C 1
ATOM 1538 O O . GLN A 1 187 ? -2.846 -4.225 37.813 1.00 58.41 187 GLN A O 1
ATOM 1543 N N . LEU A 1 188 ? -3.722 -2.260 37.174 1.00 53.94 188 LEU A N 1
ATOM 1544 C CA . LEU A 1 188 ? -3.648 -1.621 38.491 1.00 53.94 188 LEU A CA 1
ATOM 1545 C C . LEU A 1 188 ? -4.541 -2.326 39.524 1.00 53.94 188 LEU A C 1
ATOM 1547 O O . LEU A 1 188 ? -4.133 -2.470 40.671 1.00 53.94 188 LEU A O 1
ATOM 1551 N N . SER A 1 189 ? -5.726 -2.799 39.125 1.00 53.09 189 SER A N 1
ATOM 1552 C CA . SER A 1 189 ? -6.633 -3.584 39.973 1.00 53.09 189 SER A CA 1
ATOM 1553 C C . SER A 1 189 ? -6.102 -4.989 40.284 1.00 53.09 189 SER A C 1
ATOM 1555 O O . SER A 1 189 ? -6.375 -5.520 41.356 1.00 53.09 189 SER A O 1
ATOM 1557 N N . ILE A 1 190 ? -5.336 -5.597 39.372 1.00 50.66 190 ILE A N 1
ATOM 1558 C CA . ILE A 1 190 ? -4.639 -6.866 39.627 1.00 50.66 190 ILE A CA 1
ATOM 1559 C C . ILE A 1 190 ? -3.473 -6.629 40.597 1.00 50.66 190 ILE A C 1
ATOM 1561 O O . ILE A 1 190 ? -3.354 -7.352 41.584 1.00 50.66 190 ILE A O 1
ATOM 1565 N N . ASP A 1 191 ? -2.680 -5.575 40.394 1.00 46.56 191 ASP A N 1
ATOM 1566 C CA . ASP A 1 191 ? -1.545 -5.225 41.262 1.00 46.56 191 ASP A CA 1
ATOM 1567 C C . ASP A 1 191 ? -1.960 -4.839 42.689 1.00 46.56 191 ASP A C 1
ATOM 1569 O O . ASP A 1 191 ? -1.204 -5.051 43.638 1.00 46.56 191 ASP A O 1
ATOM 1573 N N . THR A 1 192 ? -3.157 -4.281 42.891 1.00 44.03 192 THR A N 1
ATOM 1574 C CA . THR A 1 192 ? -3.678 -4.035 44.245 1.00 44.03 192 THR A CA 1
ATOM 1575 C C . THR A 1 192 ? -4.172 -5.307 44.930 1.00 44.03 192 THR A C 1
ATOM 1577 O O . THR A 1 192 ? -4.135 -5.367 46.156 1.00 44.03 192 THR A O 1
ATOM 1580 N N . SER A 1 193 ? -4.565 -6.338 44.175 1.00 47.16 193 SER A N 1
ATOM 1581 C CA . SER A 1 193 ? -4.956 -7.647 44.723 1.00 47.16 193 SER A CA 1
ATOM 1582 C C . SER A 1 193 ? -3.765 -8.559 45.060 1.00 47.16 193 SER A C 1
ATOM 1584 O O . SER A 1 193 ? -3.889 -9.441 45.906 1.00 47.16 193 SER A O 1
ATOM 1586 N N . THR A 1 194 ? -2.592 -8.325 44.456 1.00 42.94 194 THR A N 1
ATOM 1587 C CA . THR A 1 194 ? -1.356 -9.103 44.680 1.00 42.94 194 THR A CA 1
ATOM 1588 C C . THR A 1 194 ? -0.360 -8.430 45.633 1.00 42.94 194 THR A C 1
ATOM 1590 O O . THR A 1 194 ? 0.660 -9.029 45.983 1.00 42.94 194 THR A O 1
ATOM 1593 N N . ARG A 1 195 ? -0.646 -7.217 46.136 1.00 36.75 195 ARG A N 1
ATOM 1594 C CA . ARG A 1 195 ? 0.153 -6.545 47.181 1.00 36.75 195 ARG A CA 1
ATOM 1595 C C . ARG A 1 195 ? -0.100 -7.137 48.567 1.00 36.75 195 ARG A C 1
ATOM 1597 O O . ARG A 1 195 ? -0.570 -6.468 49.481 1.00 36.75 195 ARG A O 1
ATOM 1604 N N . ASN A 1 196 ? 0.325 -8.380 48.740 1.00 34.78 196 ASN A N 1
ATOM 1605 C CA . ASN A 1 196 ? 0.764 -8.861 50.039 1.00 34.78 196 ASN A CA 1
ATOM 1606 C C . ASN A 1 196 ? 2.048 -9.692 49.924 1.00 34.78 196 ASN A C 1
ATOM 1608 O O . ASN A 1 196 ? 2.097 -10.807 50.409 1.00 34.78 196 ASN A O 1
ATOM 1612 N N . THR A 1 197 ? 3.098 -9.144 49.300 1.00 34.53 197 THR A N 1
ATOM 1613 C CA . THR A 1 197 ? 4.499 -9.446 49.654 1.00 34.53 197 THR A CA 1
ATOM 1614 C C . THR A 1 197 ? 5.421 -8.315 49.190 1.00 34.53 197 THR A C 1
ATOM 1616 O O . THR A 1 197 ? 5.304 -7.798 48.083 1.00 34.53 197 THR A O 1
ATOM 1619 N N . LYS A 1 198 ? 6.320 -7.908 50.088 1.00 34.16 198 LYS A N 1
ATOM 1620 C CA . LYS A 1 198 ? 7.292 -6.812 49.980 1.00 34.16 198 LYS A CA 1
ATOM 1621 C C . LYS A 1 198 ? 8.228 -6.927 48.762 1.00 34.16 198 LYS A C 1
ATOM 1623 O O . LYS A 1 198 ? 8.778 -7.994 48.521 1.00 34.16 198 LYS A O 1
ATOM 1628 N N . GLY A 1 199 ? 8.571 -5.778 48.168 1.00 30.33 199 GLY A N 1
ATOM 1629 C CA . GLY A 1 199 ? 9.939 -5.514 47.696 1.00 30.33 199 GLY A CA 1
ATOM 1630 C C . GLY A 1 199 ? 10.141 -5.245 46.200 1.00 30.33 199 GLY A C 1
ATOM 1631 O O . GLY A 1 199 ? 10.144 -6.163 45.395 1.00 30.33 199 GLY A O 1
ATOM 1632 N N . ILE A 1 200 ? 10.482 -3.984 45.896 1.00 33.34 200 ILE A N 1
ATOM 1633 C CA . ILE A 1 200 ? 11.389 -3.544 44.817 1.00 33.34 200 ILE A CA 1
ATOM 1634 C C . ILE A 1 200 ? 10.920 -3.850 43.382 1.00 33.34 200 ILE A C 1
ATOM 1636 O O . ILE A 1 200 ? 11.144 -4.929 42.837 1.00 33.34 200 ILE A O 1
ATOM 1640 N N . ILE A 1 201 ? 10.382 -2.825 42.713 1.00 30.55 201 ILE A N 1
ATOM 1641 C CA . ILE A 1 201 ? 10.243 -2.801 41.250 1.00 30.55 201 ILE A CA 1
ATOM 1642 C C . ILE A 1 201 ? 11.660 -2.869 40.658 1.00 30.55 201 ILE A C 1
ATOM 1644 O O . ILE A 1 201 ? 12.406 -1.891 40.694 1.00 30.55 201 ILE A O 1
ATOM 1648 N N . LYS A 1 202 ? 12.072 -4.044 40.169 1.00 25.19 202 LYS A N 1
ATOM 1649 C CA . LYS A 1 202 ? 13.392 -4.227 39.553 1.00 25.19 202 LYS A CA 1
ATOM 1650 C C . LYS A 1 202 ? 13.428 -3.571 38.157 1.00 25.19 202 LYS A C 1
ATOM 1652 O O . LYS A 1 202 ? 12.527 -3.825 37.354 1.00 25.19 202 LYS A O 1
ATOM 1657 N N . PRO A 1 203 ? 14.497 -2.823 37.806 1.00 28.72 203 PRO A N 1
ATOM 1658 C CA . PRO A 1 203 ? 14.705 -2.215 36.480 1.00 28.72 203 PRO A CA 1
ATOM 1659 C C . PRO A 1 203 ? 14.696 -3.188 35.285 1.00 28.72 203 PRO A C 1
ATOM 1661 O O . PRO A 1 203 ? 14.640 -2.760 34.136 1.00 28.72 203 PRO A O 1
ATOM 1664 N N . SER A 1 204 ? 14.724 -4.502 35.525 1.00 25.25 204 SER A N 1
ATOM 1665 C CA . SER A 1 204 ? 14.676 -5.542 34.493 1.00 25.25 204 SER A CA 1
ATOM 1666 C C . SER A 1 204 ? 13.336 -5.632 33.745 1.00 25.25 204 SER A C 1
ATOM 1668 O O . SER A 1 204 ? 13.300 -6.214 32.665 1.00 25.25 204 SER A O 1
ATOM 1670 N N . LEU A 1 205 ? 12.257 -5.019 34.250 1.00 27.30 205 LEU A N 1
ATOM 1671 C CA . LEU A 1 205 ? 10.968 -4.933 33.543 1.00 27.30 205 LEU A CA 1
ATOM 1672 C C . LEU A 1 205 ? 10.994 -3.976 32.336 1.00 27.30 205 LEU A C 1
ATOM 1674 O O . LEU A 1 205 ? 10.185 -4.122 31.424 1.00 27.30 205 LEU A O 1
ATOM 1678 N N . LEU A 1 206 ? 11.947 -3.038 32.275 1.00 29.44 206 LEU A N 1
ATOM 1679 C CA . LEU A 1 206 ? 12.059 -2.084 31.162 1.00 29.44 206 LEU A CA 1
ATOM 1680 C C . LEU A 1 206 ? 12.641 -2.710 29.884 1.00 29.44 206 LEU A C 1
ATOM 1682 O O . LEU A 1 206 ? 12.407 -2.196 28.794 1.00 29.44 206 LEU A O 1
ATOM 1686 N N . ARG A 1 207 ? 13.357 -3.840 29.980 1.00 24.81 207 ARG A N 1
ATOM 1687 C CA . ARG A 1 207 ? 13.964 -4.505 28.810 1.00 24.81 207 ARG A CA 1
ATOM 1688 C C . ARG A 1 207 ? 13.014 -5.458 28.075 1.00 24.81 207 ARG A C 1
ATOM 1690 O O . ARG A 1 207 ? 13.294 -5.822 26.940 1.00 24.81 207 ARG A O 1
ATOM 1697 N N . ALA A 1 208 ? 11.872 -5.787 28.680 1.00 26.84 208 ALA A N 1
ATOM 1698 C CA . ALA A 1 208 ? 10.785 -6.542 28.051 1.00 26.84 208 ALA A CA 1
ATOM 1699 C C . ALA A 1 208 ? 9.831 -5.657 27.216 1.00 26.84 208 ALA A C 1
ATOM 1701 O O . ALA A 1 208 ? 8.885 -6.158 26.619 1.00 26.84 208 ALA A O 1
ATOM 1702 N N . ALA A 1 209 ? 10.079 -4.343 27.151 1.00 28.12 209 ALA A N 1
ATOM 1703 C CA . ALA A 1 209 ? 9.252 -3.372 26.431 1.00 28.12 209 ALA A CA 1
ATOM 1704 C C . ALA A 1 209 ? 9.707 -3.110 24.978 1.00 28.12 209 ALA A C 1
ATOM 1706 O O . ALA A 1 209 ? 9.328 -2.099 24.387 1.00 28.12 209 ALA A O 1
ATOM 1707 N N . SER A 1 210 ? 10.481 -4.026 24.384 1.00 29.38 210 SER A N 1
ATOM 1708 C CA . SER A 1 210 ? 10.525 -4.160 22.921 1.00 29.38 210 SER A CA 1
ATOM 1709 C C . SER A 1 210 ? 9.235 -4.869 22.530 1.00 29.38 210 SER A C 1
ATOM 1711 O O . SER A 1 210 ? 9.155 -6.092 22.536 1.00 29.38 210 SER A O 1
ATOM 1713 N N . ILE A 1 211 ? 8.180 -4.074 22.374 1.00 33.78 211 ILE A N 1
ATOM 1714 C CA . ILE A 1 211 ? 6.810 -4.527 22.163 1.00 33.78 211 ILE A CA 1
ATOM 1715 C C . ILE A 1 211 ? 6.761 -5.350 20.876 1.00 33.78 211 ILE A C 1
ATOM 1717 O O . ILE A 1 211 ? 6.668 -4.812 19.776 1.00 33.78 211 ILE A O 1
ATOM 1721 N N . ASN A 1 212 ? 6.769 -6.672 21.033 1.00 31.27 212 ASN A N 1
ATOM 1722 C CA . ASN A 1 212 ? 6.017 -7.538 20.147 1.00 31.27 212 ASN A CA 1
ATOM 1723 C C . ASN A 1 212 ? 4.589 -6.986 20.140 1.00 31.27 212 ASN A C 1
ATOM 1725 O O . ASN A 1 212 ? 3.929 -6.959 21.181 1.00 31.27 212 ASN A O 1
ATOM 1729 N N . VAL A 1 213 ? 4.086 -6.574 18.975 1.00 36.53 213 VAL A N 1
ATOM 1730 C CA . VAL A 1 213 ? 2.657 -6.257 18.770 1.00 36.53 213 VAL A CA 1
ATOM 1731 C C . VAL A 1 213 ? 1.760 -7.461 19.153 1.00 36.53 213 VAL A C 1
ATOM 1733 O O . VAL A 1 213 ? 0.553 -7.317 19.339 1.00 36.53 213 VAL A O 1
ATOM 1736 N N . CYS A 1 214 ? 2.372 -8.617 19.421 1.00 35.53 214 CYS A N 1
ATOM 1737 C CA . CYS A 1 214 ? 1.817 -9.786 20.083 1.00 35.53 214 CYS A CA 1
ATOM 1738 C C . CYS A 1 214 ? 2.303 -9.937 21.546 1.00 35.53 214 CYS A C 1
ATOM 1740 O O . CYS A 1 214 ? 3.197 -10.743 21.816 1.00 35.53 214 CYS A O 1
ATOM 1742 N N . THR A 1 215 ? 1.641 -9.325 22.536 1.00 38.19 215 THR A N 1
ATOM 1743 C CA . THR A 1 215 ? 1.551 -9.957 23.877 1.00 38.19 215 THR A CA 1
ATOM 1744 C C . THR A 1 215 ? 0.432 -11.000 23.896 1.00 38.19 215 THR A C 1
ATOM 1746 O O . THR A 1 215 ? -0.477 -10.949 24.719 1.00 38.19 215 THR A O 1
ATOM 1749 N N . ALA A 1 216 ? 0.508 -11.939 22.950 1.00 39.56 216 ALA A N 1
ATOM 1750 C CA . ALA A 1 216 ? -0.224 -13.203 22.943 1.00 39.56 216 ALA A CA 1
ATOM 1751 C C . ALA A 1 216 ? 0.710 -14.387 22.620 1.00 39.56 216 ALA A C 1
ATOM 1753 O O . ALA A 1 216 ? 0.253 -15.432 22.174 1.00 39.56 216 ALA A O 1
ATOM 1754 N N . HIS A 1 217 ? 2.014 -14.255 22.901 1.00 42.66 217 HIS A N 1
ATOM 1755 C CA . HIS A 1 217 ? 2.969 -15.373 22.846 1.00 42.66 217 HIS A CA 1
ATOM 1756 C C . HIS A 1 217 ? 2.630 -16.523 23.824 1.00 42.66 217 HIS A C 1
ATOM 1758 O O . HIS A 1 217 ? 3.348 -17.512 23.872 1.00 42.66 217 HIS A O 1
ATOM 1764 N N . THR A 1 218 ? 1.555 -16.420 24.616 1.00 48.31 218 THR A N 1
ATOM 1765 C CA . THR A 1 218 ? 1.079 -17.493 25.501 1.00 48.31 218 THR A CA 1
ATOM 1766 C C . THR A 1 218 ? -0.005 -18.382 24.883 1.00 48.31 218 THR A C 1
ATOM 1768 O O . THR A 1 218 ? -0.332 -19.391 25.496 1.00 48.31 218 THR A O 1
ATOM 1771 N N . ASN A 1 219 ? -0.578 -18.040 23.715 1.00 50.59 219 ASN A N 1
ATOM 1772 C CA . ASN A 1 219 ? -1.787 -18.716 23.203 1.00 50.59 219 ASN A CA 1
ATOM 1773 C C . ASN A 1 219 ? -1.680 -19.280 21.771 1.00 50.59 219 ASN A C 1
ATOM 1775 O O . ASN A 1 219 ? -2.671 -19.822 21.281 1.00 50.59 219 ASN A O 1
ATOM 1779 N N . CYS A 1 220 ? -0.531 -19.166 21.097 1.00 51.03 220 CYS A N 1
ATOM 1780 C CA . CYS A 1 220 ? -0.275 -19.846 19.823 1.00 51.03 220 CYS A CA 1
ATOM 1781 C C . CYS A 1 220 ? 0.790 -20.933 20.017 1.00 51.03 220 CYS A C 1
ATOM 1783 O O . CYS A 1 220 ? 1.915 -20.644 20.417 1.00 51.03 220 CYS A O 1
ATOM 1785 N N . ASN A 1 221 ? 0.440 -22.186 19.726 1.00 56.03 221 ASN A N 1
ATOM 1786 C CA . ASN A 1 221 ? 1.389 -23.305 19.780 1.00 56.03 221 ASN A CA 1
ATOM 1787 C C . ASN A 1 221 ? 2.209 -23.449 18.482 1.00 56.03 221 ASN A C 1
ATOM 1789 O O . ASN A 1 221 ? 3.130 -24.260 18.437 1.00 56.03 221 ASN A O 1
ATOM 1793 N N . ASN A 1 222 ? 1.885 -22.667 17.444 1.00 65.44 222 ASN A N 1
ATOM 1794 C CA . ASN A 1 222 ? 2.421 -22.807 16.091 1.00 65.44 222 ASN A CA 1
ATOM 1795 C C . ASN A 1 222 ? 3.180 -21.552 15.636 1.00 65.44 222 ASN A C 1
ATOM 1797 O O . ASN A 1 222 ? 2.886 -20.439 16.073 1.00 65.44 222 ASN A O 1
ATOM 1801 N N . GLU A 1 223 ? 4.131 -21.747 14.720 1.00 81.69 223 GLU A N 1
ATOM 1802 C CA . GLU A 1 223 ? 4.854 -20.673 14.038 1.00 81.69 223 GLU A CA 1
ATOM 1803 C C . GLU A 1 223 ? 3.901 -19.810 13.193 1.00 81.69 223 GLU A C 1
ATOM 1805 O O . GLU A 1 223 ? 2.978 -20.318 12.554 1.00 81.69 223 GLU A O 1
ATOM 1810 N N . PHE A 1 224 ? 4.129 -18.494 13.181 1.00 85.88 224 PHE A N 1
ATOM 1811 C CA . PHE A 1 224 ? 3.412 -17.568 12.309 1.00 85.88 224 PHE A CA 1
ATOM 1812 C C . PHE A 1 224 ? 3.843 -17.757 10.853 1.00 85.88 224 PHE A C 1
ATOM 1814 O O . PHE A 1 224 ? 4.995 -17.494 10.492 1.00 85.88 224 PHE A O 1
ATOM 1821 N N . ILE A 1 225 ? 2.894 -18.146 10.005 1.00 87.06 225 ILE A N 1
ATOM 1822 C CA . ILE A 1 225 ? 3.110 -18.362 8.573 1.00 87.06 225 ILE A CA 1
ATOM 1823 C C . ILE A 1 225 ? 2.638 -17.149 7.757 1.00 87.06 225 ILE A C 1
ATOM 1825 O O . ILE A 1 225 ? 1.727 -16.442 8.194 1.00 87.06 225 ILE A O 1
ATOM 1829 N N . PRO A 1 226 ? 3.247 -16.861 6.591 1.00 89.75 226 PRO A N 1
ATOM 1830 C CA . PRO A 1 226 ? 2.814 -15.753 5.742 1.00 89.75 226 PRO A CA 1
ATOM 1831 C C . PRO A 1 226 ? 1.344 -15.888 5.338 1.00 89.75 226 PRO A C 1
ATOM 1833 O O . PRO A 1 226 ? 0.866 -16.991 5.074 1.00 89.75 226 PRO A O 1
ATOM 1836 N N . VAL A 1 227 ? 0.633 -14.761 5.257 1.00 90.38 227 VAL A N 1
ATOM 1837 C CA . VAL A 1 227 ? -0.711 -14.736 4.666 1.00 90.38 227 VAL A CA 1
ATOM 1838 C C . VAL A 1 227 ? -0.617 -15.149 3.195 1.00 90.38 227 VAL A C 1
ATOM 1840 O O . VAL A 1 227 ? 0.112 -14.528 2.419 1.00 90.38 227 VAL A O 1
ATOM 1843 N N . ASP A 1 228 ? -1.367 -16.184 2.813 1.00 89.31 228 ASP A N 1
ATOM 1844 C CA . ASP A 1 228 ? -1.447 -16.634 1.426 1.00 89.31 228 ASP A CA 1
ATOM 1845 C C . ASP A 1 228 ? -2.485 -15.812 0.660 1.00 89.31 228 ASP A C 1
ATOM 1847 O O . ASP A 1 228 ? -3.677 -16.117 0.633 1.00 89.31 228 ASP A O 1
ATOM 1851 N N . TRP A 1 229 ? -2.013 -14.742 0.026 1.00 91.06 229 TRP A N 1
ATOM 1852 C CA . TRP A 1 229 ? -2.855 -13.887 -0.800 1.00 91.06 229 TRP A CA 1
ATOM 1853 C C . TRP A 1 229 ? -3.362 -14.593 -2.056 1.00 91.06 229 TRP A C 1
ATOM 1855 O O . TRP A 1 229 ? -4.381 -14.168 -2.591 1.00 91.06 229 TRP A O 1
ATOM 1865 N N . ASN A 1 230 ? -2.714 -15.658 -2.539 1.00 86.69 230 ASN A N 1
ATOM 1866 C CA . ASN A 1 230 ? -3.182 -16.364 -3.733 1.00 86.69 230 ASN A CA 1
ATOM 1867 C C . ASN A 1 230 ? -4.482 -17.121 -3.452 1.00 86.69 230 ASN A C 1
ATOM 1869 O O . ASN A 1 230 ? -5.366 -17.093 -4.300 1.00 86.69 230 ASN A O 1
ATOM 1873 N N . ALA A 1 231 ? -4.639 -17.670 -2.245 1.00 85.69 231 ALA A N 1
ATOM 1874 C CA . ALA A 1 231 ? -5.823 -18.421 -1.822 1.00 85.69 231 ALA A CA 1
ATOM 1875 C C . ALA A 1 231 ? -7.108 -17.580 -1.650 1.00 85.69 231 ALA A C 1
ATOM 1877 O O . ALA A 1 231 ? -8.183 -18.136 -1.442 1.00 85.69 231 ALA A O 1
ATOM 1878 N N . ILE A 1 232 ? -7.021 -16.247 -1.702 1.00 88.44 232 ILE A N 1
ATOM 1879 C CA . ILE A 1 232 ? -8.166 -15.348 -1.489 1.00 88.44 232 ILE A CA 1
ATOM 1880 C C . ILE A 1 232 ? -8.809 -15.006 -2.832 1.00 88.44 232 ILE A C 1
ATOM 1882 O O . ILE A 1 232 ? -8.296 -14.150 -3.541 1.00 88.44 232 ILE A O 1
ATOM 1886 N N . GLU A 1 233 ? -9.913 -15.638 -3.205 1.00 85.88 233 GLU A N 1
ATOM 1887 C CA . GLU A 1 233 ? -10.589 -15.352 -4.488 1.00 85.88 233 GLU A CA 1
ATOM 1888 C C . GLU A 1 233 ? -11.796 -14.420 -4.342 1.00 85.88 233 GLU A C 1
ATOM 1890 O O . GLU A 1 233 ? -12.186 -13.763 -5.299 1.00 85.88 233 GLU A O 1
ATOM 1895 N N . ASP A 1 234 ? -12.361 -14.329 -3.139 1.00 90.50 234 ASP A N 1
ATOM 1896 C CA . ASP A 1 234 ? -13.589 -13.588 -2.866 1.00 90.50 234 ASP A CA 1
ATOM 1897 C C . ASP A 1 234 ? -13.299 -12.205 -2.258 1.00 90.50 234 ASP A C 1
ATOM 1899 O O . ASP A 1 234 ? -12.452 -12.045 -1.368 1.00 90.50 234 ASP A O 1
ATOM 1903 N N . VAL A 1 235 ? -14.015 -11.189 -2.743 1.00 94.25 235 VAL A N 1
ATOM 1904 C CA . VAL A 1 235 ? -13.836 -9.793 -2.327 1.00 94.25 235 VAL A CA 1
ATOM 1905 C C . VAL A 1 235 ? -14.232 -9.549 -0.867 1.00 94.25 235 VAL A C 1
ATOM 1907 O O . VAL A 1 235 ? -13.583 -8.757 -0.178 1.00 94.25 235 VAL A O 1
ATOM 1910 N N . LEU A 1 236 ? -15.249 -10.242 -0.351 1.00 92.50 236 LEU A N 1
ATOM 1911 C CA . LEU A 1 236 ? -15.668 -10.147 1.047 1.00 92.50 236 LEU A CA 1
ATOM 1912 C C . LEU A 1 236 ? -14.633 -10.806 1.960 1.00 92.50 236 LEU A C 1
ATOM 1914 O O . LEU A 1 236 ? -14.277 -10.236 2.987 1.00 92.50 236 LEU A O 1
ATOM 1918 N N . VAL A 1 237 ? -14.056 -11.937 1.542 1.00 92.62 237 VAL A N 1
ATOM 1919 C CA . VAL A 1 237 ? -12.952 -12.575 2.282 1.00 92.62 237 VAL A CA 1
ATOM 1920 C C . VAL A 1 237 ? -11.732 -11.652 2.352 1.00 92.62 237 VAL A C 1
ATOM 1922 O O . VAL A 1 237 ? -11.116 -11.510 3.412 1.00 92.62 237 VAL A O 1
ATOM 1925 N N . MET A 1 238 ? -11.384 -10.979 1.247 1.00 94.62 238 MET A N 1
ATOM 1926 C CA . MET A 1 238 ? -10.315 -9.977 1.267 1.00 94.62 238 MET A CA 1
ATOM 1927 C C . MET A 1 238 ? -10.662 -8.800 2.186 1.00 94.62 238 MET A C 1
ATOM 1929 O O . MET A 1 238 ? -9.794 -8.329 2.920 1.00 94.62 238 MET A O 1
ATOM 1933 N N . THR A 1 239 ? -11.918 -8.353 2.165 1.00 95.44 239 THR A N 1
ATOM 1934 C CA . THR A 1 239 ? -12.433 -7.261 3.001 1.00 95.44 239 THR A CA 1
ATOM 1935 C C . THR A 1 239 ? -12.269 -7.582 4.491 1.00 95.44 239 THR A C 1
ATOM 1937 O O . THR A 1 239 ? -11.635 -6.816 5.220 1.00 95.44 239 THR A O 1
ATOM 1940 N N . ASP A 1 240 ? -12.723 -8.758 4.930 1.00 91.69 240 ASP A N 1
ATOM 1941 C CA . ASP A 1 240 ? -12.598 -9.217 6.319 1.00 91.69 240 ASP A CA 1
ATOM 1942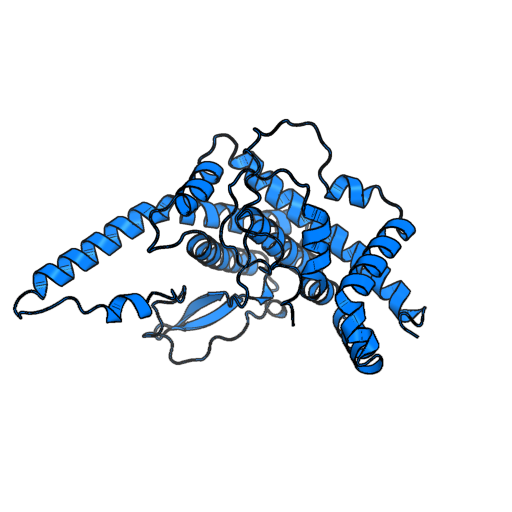 C C . ASP A 1 240 ? -11.133 -9.308 6.767 1.00 91.69 240 ASP A C 1
ATOM 1944 O O . ASP A 1 240 ? -10.777 -8.916 7.886 1.00 91.69 240 ASP A O 1
ATOM 1948 N N . LEU A 1 241 ? -10.255 -9.797 5.885 1.00 93.56 241 LEU A N 1
ATOM 1949 C CA . LEU A 1 241 ? -8.824 -9.867 6.156 1.00 93.56 241 LEU A CA 1
ATOM 1950 C C . LEU A 1 241 ? -8.232 -8.469 6.360 1.00 93.56 241 LEU A C 1
ATOM 1952 O O . LEU A 1 241 ? -7.567 -8.234 7.373 1.00 93.56 241 LEU A O 1
ATOM 1956 N N . VAL A 1 242 ? -8.449 -7.537 5.425 1.00 96.44 242 VAL A N 1
ATOM 1957 C CA . VAL A 1 242 ? -7.824 -6.207 5.497 1.00 96.44 242 VAL A CA 1
ATOM 1958 C C . VAL A 1 242 ? -8.305 -5.411 6.709 1.00 96.44 242 VAL A C 1
ATOM 1960 O O . VAL A 1 242 ? -7.528 -4.632 7.260 1.00 96.44 242 VAL A O 1
ATOM 1963 N N . GLU A 1 243 ? -9.515 -5.661 7.213 1.00 94.44 243 GLU A N 1
ATOM 1964 C CA . GLU A 1 243 ? -9.965 -5.125 8.500 1.00 94.44 243 GLU A CA 1
ATOM 1965 C C . GLU A 1 243 ? -9.103 -5.624 9.675 1.00 94.44 243 GLU A C 1
ATOM 1967 O O . GLU A 1 243 ? -8.730 -4.849 10.564 1.00 94.44 243 GLU A O 1
ATOM 1972 N N . GLN A 1 244 ? -8.720 -6.906 9.697 1.00 93.00 244 GLN A N 1
ATOM 1973 C CA . GLN A 1 244 ? -7.799 -7.412 10.723 1.00 93.00 244 GLN A CA 1
ATOM 1974 C C . GLN A 1 244 ? -6.415 -6.774 10.593 1.00 93.00 244 GLN A C 1
ATOM 1976 O O . GLN A 1 244 ? -5.833 -6.354 11.599 1.00 93.00 244 GLN A O 1
ATOM 1981 N N . LEU A 1 245 ? -5.912 -6.628 9.364 1.00 94.38 245 LEU A N 1
ATOM 1982 C CA . LEU A 1 245 ? -4.617 -5.993 9.112 1.00 94.38 245 LEU A CA 1
ATOM 1983 C C . LEU A 1 245 ? -4.630 -4.521 9.546 1.00 94.38 245 LEU A C 1
ATOM 1985 O O . LEU A 1 245 ? -3.691 -4.062 10.197 1.00 94.38 245 LEU A O 1
ATOM 1989 N N . ALA A 1 246 ? -5.728 -3.803 9.298 1.00 95.12 246 ALA A N 1
ATOM 1990 C CA . ALA A 1 246 ? -5.920 -2.421 9.727 1.00 95.12 246 ALA A CA 1
ATOM 1991 C C . ALA A 1 246 ? -5.797 -2.254 11.247 1.00 95.12 246 ALA A C 1
ATOM 1993 O O . ALA A 1 246 ? -5.153 -1.311 11.718 1.00 95.12 246 ALA A O 1
ATOM 1994 N N . LYS A 1 247 ? -6.346 -3.195 12.032 1.00 90.44 247 LYS A N 1
ATOM 1995 C CA . LYS A 1 247 ? -6.224 -3.192 13.503 1.00 90.44 247 LYS A CA 1
ATOM 1996 C C . LYS A 1 247 ? -4.765 -3.303 13.944 1.00 90.44 247 LYS A C 1
ATOM 1998 O O . LYS A 1 247 ? -4.364 -2.647 14.906 1.00 90.44 247 LYS A O 1
ATOM 2003 N N . ILE A 1 248 ? -3.978 -4.143 13.276 1.00 90.31 248 ILE A N 1
ATOM 2004 C CA . ILE A 1 248 ? -2.557 -4.356 13.588 1.00 90.31 248 ILE A CA 1
ATOM 2005 C C . ILE A 1 248 ? -1.750 -3.124 13.196 1.00 90.31 248 ILE A C 1
ATOM 2007 O O . ILE A 1 248 ? -0.990 -2.620 14.018 1.00 90.31 248 ILE A O 1
ATOM 2011 N N . THR A 1 249 ? -1.961 -2.597 11.989 1.00 91.75 249 THR A N 1
ATOM 2012 C CA . THR A 1 249 ? -1.274 -1.396 11.501 1.00 91.75 249 THR A CA 1
ATOM 2013 C C . THR A 1 249 ? -1.559 -0.195 12.400 1.00 91.75 249 THR A C 1
ATOM 2015 O O . THR A 1 249 ? -0.635 0.512 12.794 1.00 91.75 249 THR A O 1
ATOM 2018 N N . ALA A 1 250 ? -2.812 0.003 12.827 1.00 90.06 250 ALA A N 1
ATOM 2019 C CA . ALA A 1 250 ? -3.163 1.056 13.781 1.00 90.06 250 ALA A CA 1
ATOM 2020 C C . ALA A 1 250 ? -2.443 0.881 15.125 1.00 90.06 250 ALA A C 1
ATOM 2022 O O . ALA A 1 250 ? -1.886 1.841 15.654 1.00 90.06 250 ALA A O 1
ATOM 2023 N N . LYS A 1 251 ? -2.401 -0.340 15.673 1.00 85.31 251 LYS A N 1
ATOM 2024 C CA . LYS A 1 251 ? -1.657 -0.638 16.910 1.00 85.31 251 LYS A CA 1
ATOM 2025 C C . LYS A 1 251 ? -0.146 -0.460 16.750 1.00 85.31 251 LYS A C 1
ATOM 2027 O O . LYS A 1 251 ? 0.510 -0.086 17.710 1.00 85.31 251 LYS A O 1
ATOM 2032 N N . MET A 1 252 ? 0.408 -0.728 15.571 1.00 86.12 252 MET A N 1
ATOM 2033 C CA . MET A 1 252 ? 1.823 -0.501 15.275 1.00 86.12 252 MET A CA 1
ATOM 2034 C C . MET A 1 252 ? 2.141 1.000 15.248 1.00 86.12 252 MET A C 1
ATOM 2036 O O . MET A 1 252 ? 3.120 1.429 15.853 1.00 86.12 252 MET A O 1
ATOM 2040 N N . HIS A 1 253 ? 1.292 1.804 14.601 1.00 86.38 253 HIS A N 1
ATOM 2041 C CA . HIS A 1 253 ? 1.439 3.262 14.563 1.00 86.38 253 HIS A CA 1
ATOM 2042 C C . HIS A 1 253 ? 1.166 3.932 15.919 1.00 86.38 253 HIS A C 1
ATOM 2044 O O . HIS A 1 253 ? 1.659 5.032 16.166 1.00 86.38 253 HIS A O 1
ATOM 2050 N N . LEU A 1 254 ? 0.395 3.287 16.801 1.00 81.06 254 LEU A N 1
ATOM 2051 C CA . LEU A 1 254 ? 0.054 3.781 18.134 1.00 81.06 254 LEU A CA 1
ATOM 2052 C C . LEU A 1 254 ? 0.842 3.042 19.216 1.00 81.06 254 LEU A C 1
ATOM 2054 O O . LEU A 1 254 ? 0.480 1.952 19.647 1.00 81.06 254 LEU A O 1
ATOM 2058 N N . HIS A 1 255 ? 1.902 3.653 19.730 1.00 66.88 255 HIS A N 1
ATOM 2059 C CA . HIS A 1 255 ? 2.774 2.987 20.690 1.00 66.88 255 HIS A CA 1
ATOM 2060 C C . HIS A 1 255 ? 2.110 2.887 22.087 1.00 66.88 255 HIS A C 1
ATOM 2062 O O . HIS A 1 255 ? 1.892 3.911 22.746 1.00 66.88 255 HIS A O 1
ATOM 2068 N N . PRO A 1 256 ? 1.839 1.678 22.620 1.00 52.94 256 PRO A N 1
ATOM 2069 C CA . PRO A 1 256 ? 1.060 1.483 23.847 1.00 52.94 256 PRO A CA 1
ATOM 2070 C C . PRO A 1 256 ? 1.806 1.825 25.139 1.00 52.94 256 PRO A C 1
ATOM 2072 O O . PRO A 1 256 ? 1.199 1.814 26.199 1.00 52.94 256 PRO A O 1
ATOM 2075 N N . LEU A 1 257 ? 3.100 2.144 25.109 1.00 46.31 257 LEU A N 1
ATOM 2076 C CA . LEU A 1 257 ? 3.848 2.597 26.297 1.00 46.31 257 LEU A CA 1
ATOM 2077 C C . LEU A 1 257 ? 4.384 4.028 26.182 1.00 46.31 257 LEU A C 1
ATOM 2079 O O . LEU A 1 257 ? 4.997 4.528 27.118 1.00 46.31 257 LEU A O 1
ATOM 2083 N N . GLN A 1 258 ? 4.138 4.705 25.058 1.00 50.28 258 GLN A N 1
ATOM 2084 C CA . GLN A 1 258 ? 4.593 6.076 24.856 1.00 50.28 258 GLN A CA 1
ATOM 2085 C C . GLN A 1 258 ? 3.367 6.988 24.783 1.00 50.28 258 GLN A C 1
ATOM 2087 O O . GLN A 1 258 ? 2.685 7.052 23.768 1.00 50.28 258 GLN A O 1
ATOM 2092 N N . VAL A 1 259 ? 3.073 7.690 25.880 1.00 50.66 259 VAL A N 1
ATOM 2093 C CA . VAL A 1 259 ? 2.211 8.882 25.846 1.00 50.66 259 VAL A CA 1
ATOM 2094 C C . VAL A 1 259 ? 3.107 10.035 25.404 1.00 50.66 259 VAL A C 1
ATOM 2096 O O . VAL A 1 259 ? 3.580 10.814 26.222 1.00 50.66 259 VAL A O 1
ATOM 2099 N N . ASN A 1 260 ? 3.477 10.050 24.128 1.00 55.91 260 ASN A N 1
ATOM 2100 C CA . ASN A 1 260 ? 4.267 11.126 23.539 1.00 55.91 260 ASN A CA 1
ATOM 2101 C C . ASN A 1 260 ? 3.544 11.708 22.323 1.00 55.91 260 ASN A C 1
ATOM 2103 O O . ASN A 1 260 ? 2.537 11.158 21.867 1.00 55.91 260 ASN A O 1
ATOM 2107 N N . ASP A 1 261 ? 4.099 12.794 21.787 1.00 59.12 261 ASP A N 1
ATOM 2108 C CA . ASP A 1 261 ? 3.597 13.535 20.623 1.00 59.12 261 ASP A CA 1
ATOM 2109 C C . ASP A 1 261 ? 3.249 12.650 19.406 1.00 59.12 261 ASP A C 1
ATOM 2111 O O . ASP A 1 261 ? 2.465 13.060 18.557 1.00 59.12 261 ASP A O 1
ATOM 2115 N N . LYS A 1 262 ? 3.768 11.414 19.325 1.00 61.28 262 LYS A N 1
ATOM 2116 C CA . LYS A 1 262 ? 3.531 10.464 18.221 1.00 61.28 262 LYS A CA 1
ATOM 2117 C C . LYS A 1 262 ? 2.086 9.964 18.165 1.00 61.28 262 LYS A C 1
ATOM 2119 O O . LYS A 1 262 ? 1.414 10.084 17.149 1.00 61.28 262 LYS A O 1
ATOM 2124 N N . ASN A 1 263 ? 1.557 9.459 19.285 1.00 70.56 263 ASN A N 1
ATOM 2125 C CA . ASN A 1 263 ? 0.154 9.027 19.331 1.00 70.56 263 ASN A CA 1
ATOM 2126 C C . ASN A 1 263 ? -0.787 10.219 19.112 1.00 70.56 263 ASN A C 1
ATOM 2128 O O . ASN A 1 263 ? -1.914 10.043 18.654 1.00 70.56 263 ASN A O 1
ATOM 2132 N N . GLN A 1 264 ? -0.332 11.424 19.464 1.00 72.06 264 GLN A N 1
ATOM 2133 C CA . GLN A 1 264 ? -1.070 12.657 19.249 1.00 72.06 264 GLN A CA 1
ATOM 2134 C C . GLN A 1 264 ? -1.056 13.076 17.775 1.00 72.06 264 GLN A C 1
ATOM 2136 O O . GLN A 1 264 ? -2.116 13.428 17.277 1.00 72.06 264 GLN A O 1
ATOM 2141 N N . SER A 1 265 ? 0.061 12.975 17.048 1.00 76.75 265 SER A N 1
ATOM 2142 C CA . SER A 1 265 ? 0.124 13.358 15.628 1.00 76.75 265 SER A CA 1
ATOM 2143 C C . SER A 1 265 ? -0.788 12.496 14.751 1.00 76.75 265 SER A C 1
ATOM 2145 O O . SER A 1 265 ? -1.567 13.042 13.969 1.00 76.75 265 SER A O 1
ATOM 2147 N N . VAL A 1 266 ? -0.777 11.168 14.938 1.00 81.81 266 VAL A N 1
ATOM 2148 C CA . VAL A 1 266 ? -1.685 10.249 14.225 1.00 81.81 266 VAL A CA 1
ATOM 2149 C C . VAL A 1 266 ? -3.139 10.593 14.542 1.00 81.81 266 VAL A C 1
ATOM 2151 O O . VAL A 1 266 ? -3.958 10.731 13.639 1.00 81.81 266 VAL A O 1
ATOM 2154 N N . LYS A 1 267 ? -3.477 10.786 15.821 1.00 81.50 267 LYS A N 1
ATOM 2155 C CA . LYS A 1 267 ? -4.853 11.111 16.221 1.00 81.50 267 LYS A CA 1
ATOM 2156 C C . LYS A 1 267 ? -5.307 12.486 15.766 1.00 81.50 267 LYS A C 1
ATOM 2158 O O . LYS A 1 267 ? -6.482 12.620 15.459 1.00 81.50 267 LYS A O 1
ATOM 2163 N N . LEU A 1 268 ? -4.437 13.492 15.757 1.00 80.69 268 LEU A N 1
ATOM 2164 C CA . LEU A 1 268 ? -4.775 14.832 15.279 1.00 80.69 268 LEU A CA 1
ATOM 2165 C C . LEU A 1 268 ? -5.085 14.800 13.786 1.00 80.69 268 LEU A C 1
ATOM 2167 O O . LEU A 1 268 ? -6.093 15.362 13.376 1.00 80.69 268 LEU A O 1
ATOM 2171 N N . ALA A 1 269 ? -4.279 14.085 12.997 1.00 79.69 269 ALA A N 1
ATOM 2172 C CA . ALA A 1 269 ? -4.557 13.889 11.579 1.00 79.69 269 ALA A CA 1
ATOM 2173 C C . ALA A 1 269 ? -5.885 13.137 11.367 1.00 79.69 269 ALA A C 1
ATOM 2175 O O . ALA A 1 269 ? -6.721 13.569 10.575 1.00 79.69 269 ALA A O 1
ATOM 2176 N N . ILE A 1 270 ? -6.115 12.051 12.117 1.00 83.94 270 ILE A N 1
ATOM 2177 C CA . ILE A 1 270 ? -7.312 11.206 11.980 1.00 83.94 270 ILE A CA 1
ATOM 2178 C C . ILE A 1 270 ? -8.592 11.860 12.521 1.00 83.94 270 ILE A C 1
ATOM 2180 O O . ILE A 1 270 ? -9.650 11.624 11.961 1.00 83.94 270 ILE A O 1
ATOM 2184 N N . ASN A 1 271 ? -8.527 12.686 13.566 1.00 82.12 271 ASN A N 1
ATOM 2185 C CA . ASN A 1 271 ? -9.693 13.393 14.122 1.00 82.12 271 ASN A CA 1
ATOM 2186 C C . ASN A 1 271 ? -9.848 14.816 13.563 1.00 82.12 271 ASN A C 1
ATOM 2188 O O . ASN A 1 271 ? -10.596 15.623 14.117 1.00 82.12 271 ASN A O 1
ATOM 2192 N N . SER A 1 272 ? -9.111 15.151 12.504 1.00 80.44 272 SER A N 1
ATOM 2193 C CA . SER A 1 272 ? -9.251 16.436 11.829 1.00 80.44 272 SER A CA 1
ATOM 2194 C C . SER A 1 272 ? -10.579 16.515 11.072 1.00 80.44 272 SER A C 1
ATOM 2196 O O . SER A 1 272 ? -11.151 15.503 10.668 1.00 80.44 272 SER A O 1
ATOM 2198 N N . VAL A 1 273 ? -11.049 17.736 10.806 1.00 73.69 273 VAL A N 1
ATOM 2199 C CA . VAL A 1 273 ? -12.208 17.967 9.921 1.00 73.69 273 VAL A CA 1
ATOM 2200 C C . VAL A 1 273 ? -11.958 17.489 8.482 1.00 73.69 273 VAL A C 1
ATOM 2202 O O . VAL A 1 273 ? -12.900 17.278 7.727 1.00 73.69 273 VAL A O 1
ATOM 2205 N N . GLU A 1 274 ? -10.693 17.265 8.119 1.00 80.44 274 GLU A N 1
ATOM 2206 C CA . GLU A 1 274 ? -10.244 16.789 6.809 1.00 80.44 274 GLU A CA 1
ATOM 2207 C C . GLU A 1 274 ? -10.054 15.262 6.765 1.00 80.44 274 GLU A C 1
ATOM 2209 O O . GLU A 1 274 ? -9.569 14.728 5.769 1.00 80.44 274 GLU A O 1
ATOM 2214 N N . GLN A 1 275 ? -10.457 14.528 7.810 1.00 83.31 275 GLN A N 1
ATOM 2215 C CA . GLN A 1 275 ? -10.312 13.072 7.897 1.00 83.31 275 GLN A CA 1
ATOM 2216 C C . GLN A 1 275 ? -10.794 12.353 6.630 1.00 83.31 275 GLN A C 1
ATOM 2218 O O . GLN A 1 275 ? -10.073 11.528 6.073 1.00 83.31 275 GLN A O 1
ATOM 2223 N N . GLN A 1 276 ? -11.997 12.676 6.149 1.00 82.62 276 GLN A N 1
ATOM 2224 C CA . GLN A 1 276 ? -12.554 12.027 4.962 1.00 82.62 276 GLN A CA 1
ATOM 2225 C C . GLN A 1 276 ? -11.729 12.331 3.704 1.00 82.62 276 GLN A C 1
ATOM 2227 O O . GLN A 1 276 ? -11.542 11.457 2.860 1.00 82.62 276 GLN A O 1
ATOM 2232 N N . GLN A 1 277 ? -11.199 13.551 3.587 1.00 86.25 277 GLN A N 1
ATOM 2233 C CA . GLN A 1 277 ? -10.325 13.942 2.483 1.00 86.25 277 GLN A CA 1
ATOM 2234 C C . GLN A 1 277 ? -8.997 13.181 2.535 1.00 86.25 277 GLN A C 1
ATOM 2236 O O . GLN A 1 277 ? -8.535 12.711 1.497 1.00 86.25 277 GLN A O 1
ATOM 2241 N N . LEU A 1 278 ? -8.419 13.001 3.727 1.00 85.81 278 LEU A N 1
ATOM 2242 C CA . LEU A 1 278 ? -7.217 12.194 3.918 1.00 85.81 278 LEU A CA 1
ATOM 2243 C C . LEU A 1 278 ? -7.442 10.745 3.467 1.00 85.81 278 LEU A C 1
ATOM 2245 O O . LEU A 1 278 ? -6.647 10.219 2.693 1.00 85.81 278 LEU A O 1
ATOM 2249 N N . LEU A 1 279 ? -8.533 10.109 3.901 1.00 84.81 279 LEU A N 1
ATOM 2250 C CA . LEU A 1 279 ? -8.838 8.726 3.523 1.00 84.81 279 LEU A CA 1
ATOM 2251 C C . LEU A 1 279 ? -9.081 8.567 2.028 1.00 84.81 279 LEU A C 1
ATOM 2253 O O . LEU A 1 279 ? -8.488 7.692 1.403 1.00 84.81 279 LEU A O 1
ATOM 2257 N N . ASN A 1 280 ? -9.915 9.434 1.450 1.00 88.81 280 ASN A N 1
ATOM 2258 C CA . ASN A 1 280 ? -10.178 9.426 0.015 1.00 88.81 280 ASN A CA 1
ATOM 2259 C C . ASN A 1 280 ? -8.876 9.652 -0.768 1.00 88.81 280 ASN A C 1
ATOM 2261 O O . ASN A 1 280 ? -8.652 9.010 -1.791 1.00 88.81 280 ASN A O 1
ATOM 2265 N N . GLY A 1 281 ? -7.995 10.523 -0.264 1.00 91.25 281 GLY A N 1
ATOM 2266 C CA . GLY A 1 281 ? -6.664 10.754 -0.815 1.00 91.25 281 GLY A CA 1
ATOM 2267 C C . GLY A 1 281 ? -5.775 9.512 -0.765 1.00 91.25 281 GLY A C 1
ATOM 2268 O O . GLY A 1 281 ? -5.126 9.202 -1.759 1.00 91.25 281 GLY A O 1
ATOM 2269 N N . ILE A 1 282 ? -5.779 8.765 0.343 1.00 93.31 282 ILE A N 1
ATOM 2270 C CA . ILE A 1 282 ? -5.024 7.511 0.482 1.00 93.31 282 ILE A CA 1
ATOM 2271 C C . ILE A 1 282 ? -5.589 6.418 -0.437 1.00 93.31 282 ILE A C 1
ATOM 2273 O O . ILE A 1 282 ? -4.809 5.757 -1.119 1.00 93.31 282 ILE A O 1
ATOM 2277 N N . THR A 1 283 ? -6.914 6.241 -0.506 1.00 95.56 283 THR A N 1
ATOM 2278 C CA . THR A 1 283 ? -7.554 5.279 -1.424 1.00 95.56 283 THR A CA 1
ATOM 2279 C C . THR A 1 283 ? -7.234 5.623 -2.880 1.00 95.56 283 THR A C 1
ATOM 2281 O O . THR A 1 283 ? -6.773 4.763 -3.626 1.00 95.56 283 THR A O 1
ATOM 2284 N N . LYS A 1 284 ? -7.397 6.893 -3.281 1.00 94.56 284 LYS A N 1
ATOM 2285 C CA . LYS A 1 284 ? -7.065 7.358 -4.637 1.00 94.56 284 LYS A CA 1
ATOM 2286 C C . LYS A 1 284 ? -5.580 7.166 -4.948 1.00 94.56 284 LYS A C 1
ATOM 2288 O O . LYS A 1 284 ? -5.237 6.706 -6.032 1.00 94.56 284 LYS A O 1
ATOM 2293 N N . PHE A 1 285 ? -4.701 7.495 -3.999 1.00 94.75 285 PHE A N 1
ATOM 2294 C CA . PHE A 1 285 ? -3.268 7.254 -4.136 1.00 94.75 285 PHE A CA 1
ATOM 2295 C C . PHE A 1 285 ? -2.984 5.768 -4.367 1.00 94.75 285 PHE A C 1
ATOM 2297 O O . PHE A 1 285 ? -2.246 5.438 -5.286 1.00 94.75 285 PHE A O 1
ATOM 2304 N N . ALA A 1 286 ? -3.574 4.880 -3.564 1.00 96.75 286 ALA A N 1
ATOM 2305 C CA . ALA A 1 286 ? -3.345 3.443 -3.652 1.00 96.75 286 ALA A CA 1
ATOM 2306 C C . ALA A 1 286 ? -3.728 2.874 -5.024 1.00 96.75 286 ALA A C 1
ATOM 2308 O O . ALA A 1 286 ? -2.913 2.175 -5.623 1.00 96.75 286 ALA A O 1
ATOM 2309 N N . MET A 1 287 ? -4.911 3.237 -5.535 1.00 96.75 287 MET A N 1
ATOM 2310 C CA . MET A 1 287 ? -5.374 2.841 -6.871 1.00 96.75 287 MET A CA 1
ATOM 2311 C C . MET A 1 287 ? -4.414 3.338 -7.961 1.00 96.75 287 MET A C 1
ATOM 2313 O O . MET A 1 287 ? -3.871 2.549 -8.732 1.00 96.75 287 MET A O 1
ATOM 2317 N N . ASN A 1 288 ? -4.102 4.638 -7.959 1.00 95.75 288 ASN A N 1
ATOM 2318 C CA . ASN A 1 288 ? -3.216 5.235 -8.961 1.00 95.75 288 ASN A CA 1
ATOM 2319 C C . ASN A 1 288 ? -1.789 4.667 -8.903 1.00 95.75 288 ASN A C 1
ATOM 2321 O O . ASN A 1 288 ? -1.128 4.521 -9.930 1.00 95.75 288 ASN A O 1
ATOM 2325 N N . TYR A 1 289 ? -1.281 4.371 -7.704 1.00 96.94 289 TYR A N 1
ATOM 2326 C CA . TYR A 1 289 ? 0.064 3.830 -7.540 1.00 96.94 289 TYR A CA 1
ATOM 2327 C C . TYR A 1 289 ? 0.135 2.355 -7.959 1.00 96.94 289 TYR A C 1
ATOM 2329 O O . TYR A 1 289 ? 1.161 1.921 -8.486 1.00 96.94 289 TYR A O 1
ATOM 2337 N N . ALA A 1 290 ? -0.939 1.578 -7.776 1.00 96.94 290 ALA A N 1
ATOM 2338 C CA . ALA A 1 290 ? -1.026 0.221 -8.311 1.00 96.94 290 ALA A CA 1
ATOM 2339 C C . ALA A 1 290 ? -0.953 0.227 -9.849 1.00 96.94 290 ALA A C 1
ATOM 2341 O O . ALA A 1 290 ? -0.152 -0.510 -10.424 1.00 96.94 290 ALA A O 1
ATOM 2342 N N . GLU A 1 291 ? -1.682 1.128 -10.514 1.00 96.12 291 GLU A N 1
ATOM 2343 C CA . GLU A 1 291 ? -1.584 1.325 -11.969 1.00 96.12 291 GLU A CA 1
ATOM 2344 C C . GLU A 1 291 ? -0.186 1.766 -12.419 1.00 96.12 291 GLU A C 1
ATOM 2346 O O . GLU A 1 291 ? 0.379 1.200 -13.361 1.00 96.12 291 GLU A O 1
ATOM 2351 N N . LEU A 1 292 ? 0.411 2.738 -11.718 1.00 96.81 292 LEU A N 1
ATOM 2352 C CA . LEU A 1 292 ? 1.784 3.172 -11.982 1.00 96.81 292 LEU A CA 1
ATOM 2353 C C . LEU A 1 292 ? 2.763 1.998 -11.856 1.00 96.81 292 LEU A C 1
ATOM 2355 O O . LEU A 1 292 ? 3.634 1.822 -12.702 1.00 96.81 292 LEU A O 1
ATOM 2359 N N . THR A 1 293 ? 2.579 1.148 -10.848 1.00 97.38 293 THR A N 1
ATOM 2360 C CA . THR A 1 293 ? 3.408 -0.042 -10.638 1.00 97.38 293 THR A CA 1
ATOM 2361 C C . THR A 1 293 ? 3.284 -1.034 -11.794 1.00 97.38 293 THR A C 1
ATOM 2363 O O . THR A 1 293 ? 4.291 -1.592 -12.225 1.00 97.38 293 THR A O 1
ATOM 2366 N N . LEU A 1 294 ? 2.079 -1.246 -12.332 1.00 97.12 294 LEU A N 1
ATOM 2367 C CA . LEU A 1 294 ? 1.864 -2.103 -13.504 1.00 97.12 294 LEU A CA 1
ATOM 2368 C C . LEU A 1 294 ? 2.583 -1.547 -14.742 1.00 97.12 294 LEU A C 1
ATOM 2370 O O . LEU A 1 294 ? 3.250 -2.293 -15.466 1.00 97.12 294 LEU A O 1
ATOM 2374 N N . ARG A 1 295 ? 2.496 -0.229 -14.964 1.00 96.75 295 ARG A N 1
ATOM 2375 C CA . ARG A 1 295 ? 3.233 0.464 -16.031 1.00 96.75 295 ARG A CA 1
ATOM 2376 C C . ARG A 1 295 ? 4.743 0.306 -15.852 1.00 96.75 295 ARG A C 1
ATOM 2378 O O . ARG A 1 295 ? 5.428 -0.093 -16.795 1.00 96.75 295 ARG A O 1
ATOM 2385 N N . ASP A 1 296 ? 5.252 0.584 -14.659 1.00 96.88 296 ASP A N 1
ATOM 2386 C CA . ASP A 1 296 ? 6.677 0.537 -14.337 1.00 96.88 296 ASP A CA 1
ATOM 2387 C C . ASP A 1 296 ? 7.237 -0.885 -14.451 1.00 96.88 296 ASP A C 1
ATOM 2389 O O . ASP A 1 296 ? 8.290 -1.078 -15.061 1.00 96.88 296 ASP A O 1
ATOM 2393 N N . HIS A 1 297 ? 6.506 -1.894 -13.962 1.00 96.19 297 HIS A N 1
ATOM 2394 C CA . HIS A 1 297 ? 6.857 -3.306 -14.139 1.00 96.19 297 HIS A CA 1
ATOM 2395 C C . HIS A 1 297 ? 6.941 -3.673 -15.620 1.00 96.19 297 HIS A C 1
ATOM 2397 O O . HIS A 1 297 ? 7.935 -4.267 -16.036 1.00 96.19 297 HIS A O 1
ATOM 2403 N N . ARG A 1 298 ? 5.965 -3.272 -16.447 1.00 95.12 298 ARG A N 1
ATOM 2404 C CA . ARG A 1 298 ? 5.989 -3.526 -17.898 1.00 95.12 298 ARG A CA 1
ATOM 2405 C C . ARG A 1 298 ? 7.221 -2.908 -18.562 1.00 95.12 298 ARG A C 1
ATOM 2407 O O . ARG A 1 298 ? 7.865 -3.565 -19.387 1.00 95.12 298 ARG A O 1
ATOM 2414 N N . LEU A 1 299 ? 7.548 -1.659 -18.227 1.00 93.56 299 LEU A N 1
ATOM 2415 C CA . LEU A 1 299 ? 8.720 -0.952 -18.760 1.00 93.56 299 LEU A CA 1
ATOM 2416 C C . LEU A 1 299 ? 10.025 -1.623 -18.330 1.00 93.56 299 LEU A C 1
ATOM 2418 O O . LEU A 1 299 ? 10.897 -1.886 -19.167 1.00 93.56 299 LEU A O 1
ATOM 2422 N N . PHE A 1 300 ? 10.125 -1.949 -17.042 1.00 90.44 300 PHE A N 1
ATOM 2423 C CA . PHE A 1 300 ? 11.246 -2.668 -16.457 1.00 90.44 300 PHE A CA 1
ATOM 2424 C C . PHE A 1 300 ? 11.443 -4.029 -17.138 1.00 90.44 300 PHE A C 1
ATOM 2426 O O . PHE A 1 300 ? 12.521 -4.308 -17.659 1.00 90.44 300 PHE A O 1
ATOM 2433 N N . PHE A 1 301 ? 10.387 -4.842 -17.209 1.00 89.62 301 PHE A N 1
ATOM 2434 C CA . PHE A 1 301 ? 10.393 -6.182 -17.795 1.00 89.62 301 PHE A CA 1
ATOM 2435 C C . PHE A 1 301 ? 10.792 -6.162 -19.274 1.00 89.62 301 PHE A C 1
ATOM 2437 O O . PHE A 1 301 ? 11.664 -6.921 -19.700 1.00 89.62 301 PHE A O 1
ATOM 2444 N N . THR A 1 302 ? 10.186 -5.266 -20.060 1.00 84.44 302 THR A N 1
ATOM 2445 C CA . THR A 1 302 ? 10.460 -5.148 -21.501 1.00 84.44 302 THR A CA 1
ATOM 2446 C C . THR A 1 302 ? 11.912 -4.768 -21.757 1.00 84.44 302 THR A C 1
ATOM 2448 O O . THR A 1 302 ? 12.539 -5.305 -22.668 1.00 84.44 302 THR A O 1
ATOM 2451 N N . THR A 1 303 ? 12.462 -3.869 -20.945 1.00 82.19 303 THR A N 1
ATOM 2452 C CA . THR A 1 303 ? 13.865 -3.465 -21.050 1.00 82.19 303 THR A CA 1
ATOM 2453 C C . THR A 1 303 ? 14.769 -4.620 -20.644 1.00 82.19 303 THR A C 1
ATOM 2455 O O . THR A 1 303 ? 15.563 -5.081 -21.455 1.00 82.19 303 THR A O 1
ATOM 2458 N N . PHE A 1 304 ? 14.563 -5.178 -19.451 1.00 76.12 304 PHE A N 1
ATOM 2459 C CA . PHE A 1 304 ? 15.374 -6.265 -18.911 1.00 76.12 304 PHE A CA 1
ATOM 2460 C C . PHE A 1 304 ? 15.432 -7.509 -19.812 1.00 76.12 304 PHE A C 1
ATOM 2462 O O . PHE A 1 304 ? 16.476 -8.151 -19.891 1.00 76.12 304 PHE A O 1
ATOM 2469 N N . ARG A 1 305 ? 14.345 -7.865 -20.517 1.00 75.44 305 ARG A N 1
ATOM 2470 C CA . ARG A 1 305 ? 14.375 -9.015 -21.440 1.00 75.44 305 ARG A CA 1
ATOM 2471 C C . ARG A 1 305 ? 15.181 -8.732 -22.717 1.00 75.44 305 ARG A C 1
ATOM 2473 O O . ARG A 1 305 ? 15.712 -9.668 -23.306 1.00 75.44 305 ARG A O 1
ATOM 2480 N N . ASN A 1 306 ? 15.150 -7.492 -23.213 1.00 70.25 306 ASN A N 1
ATOM 2481 C CA . ASN A 1 306 ? 15.597 -7.150 -24.571 1.00 70.25 306 ASN A CA 1
ATOM 2482 C C . ASN A 1 306 ? 16.993 -6.523 -24.594 1.00 70.25 306 ASN A C 1
ATOM 2484 O O . ASN A 1 306 ? 17.672 -6.577 -25.616 1.00 70.25 306 ASN A O 1
ATOM 2488 N N . THR A 1 307 ? 17.419 -5.908 -23.496 1.00 60.16 307 THR A N 1
ATOM 2489 C CA . THR A 1 307 ? 18.756 -5.351 -23.350 1.00 60.16 307 THR A CA 1
ATOM 2490 C C . THR A 1 307 ? 19.514 -6.166 -22.312 1.00 60.16 307 THR A C 1
ATOM 2492 O O . THR A 1 307 ? 18.952 -6.595 -21.306 1.00 60.16 307 THR A O 1
ATOM 2495 N N . ASN A 1 308 ? 20.812 -6.387 -22.534 1.00 57.06 308 ASN A N 1
ATOM 2496 C CA . ASN A 1 308 ? 21.706 -6.867 -21.481 1.00 57.06 308 ASN A CA 1
ATOM 2497 C C . ASN A 1 308 ? 21.907 -5.732 -20.464 1.00 57.06 308 ASN A C 1
ATOM 2499 O O . ASN A 1 308 ? 22.994 -5.169 -20.362 1.00 57.06 308 ASN A O 1
ATOM 2503 N N . VAL A 1 309 ? 20.847 -5.329 -19.757 1.00 52.53 309 VAL A N 1
ATOM 2504 C CA . VAL A 1 309 ? 20.967 -4.375 -18.657 1.00 52.53 309 VAL A CA 1
ATOM 2505 C C . VAL A 1 309 ? 21.993 -4.987 -17.702 1.00 52.53 309 VAL A C 1
ATOM 2507 O O . VAL A 1 309 ? 21.831 -6.133 -17.276 1.00 52.53 309 VAL A O 1
ATOM 2510 N N . PHE A 1 310 ? 23.078 -4.254 -17.437 1.00 53.44 310 PHE A N 1
ATOM 2511 C CA . PHE A 1 310 ? 24.223 -4.682 -16.619 1.00 53.44 310 PHE A CA 1
ATOM 2512 C C . PHE A 1 310 ? 25.225 -5.670 -17.274 1.00 53.44 310 PHE A C 1
ATOM 2514 O O . PHE A 1 310 ? 25.803 -6.500 -16.566 1.00 53.44 310 PHE A O 1
ATOM 2521 N N . SER A 1 311 ? 25.446 -5.627 -18.601 1.00 49.69 311 SER A N 1
ATOM 2522 C CA . SER A 1 311 ? 26.662 -6.206 -19.224 1.00 49.69 311 SER A CA 1
ATOM 2523 C C . SER A 1 311 ? 27.908 -5.376 -18.964 1.00 49.69 311 SER A C 1
ATOM 2525 O O . SER A 1 311 ? 27.807 -4.146 -19.170 1.00 49.69 311 SER A O 1
#

Sequence (311 aa):
MSEGLITSFRKDDRHPVKVLTVSSSSAIEQINAQSDHSRLQQIMGLFSQYYSKKVLENPAAWREYFRKIAINPIVFYQESAVLFYEDIKYDQEPSAVQPIHGDLHCHNFHYCYNSNDQPLYEVKSHKNIYGPFTWDLKRLLASISLVAYMKGFSDDESVMVLNAFNKQYIETVNTFETKRKQTLIKQLSIDTSTRNTKGIIKPSLLRAASINVCTAHTNCNNEFIPVDWNAIEDVLVMTDLVEQLAKITAKMHLHPLQVNDKNQSVKLAINSVEQQQLLNGITKFAMNYAELTLRDHRLFFTTFRNTNVFS

Secondary structure (DSSP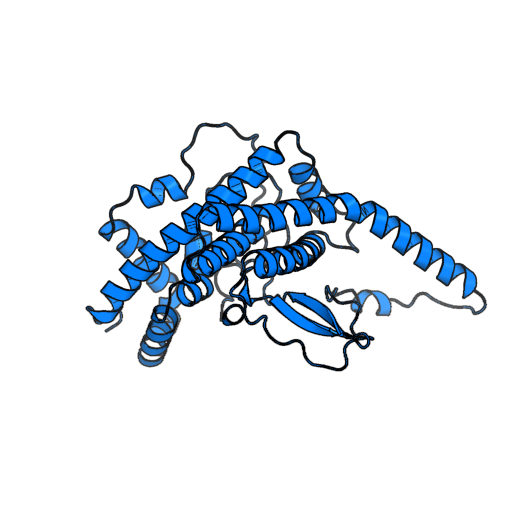, 8-state):
--TTTGGG--TT-----PPP-S-S--HHHHHHTS-HHHHHHHHHHHHHHHHHHHHHH-HHHHHHHHHHHHS-HHHHHHHTHHHHHHHHTTS--SS--EEE-SS--GGGEEEEE-TTS-EEEEE-----EEE-HHHHHHHHHHHHHHHHHHTT--HHHHHHHHHHHHHHHHHHHHHHHHHHHHHHHHHHHHHHHH--S-----GGGGGG-S--S-TTTTS--SPPEEP-STT---HHHHHHHHHHHHHHHHHHHS-TT--SHHHHHHHHHHTSTTHHHHHHHHHHHHHHHHHHHHHHHHHHHHHHHHS-TT-

Organism: NCBI:txid1234261

Foldseek 3Di:
DDPPPLVPPDPPPDDPQDDDDDDDDALLSVLVPDDLVVNLCVLLVQCCVVCVVVCVVPVVVVLVVLVQLLPDLLSVLQVVLVVLCVSHVPPRAQFDKDFELSRAAQFQKWWFAFPVRDIDIAGDRDDGGIDHLLSNLLSHLLRQLLLCVVLVHDLVLSLLLLVLLLVLLLVLLVCVVVVLVVVVVVVVVVVVVPPPDDDDPDPVVVVVLPDPLDPPPPTGPDDTGTDDSVPDNDSVSSSVVSSSVSNNSSCVQQRSVDPDCSSVRVVCCCVDPCNVVSSVVSSVSSNSVSVVSNSNSVSSNVCSVPDVSSD

InterPro domains:
  IPR018721 Protein of unknown function DUF2252 [PF10009] (63-201)
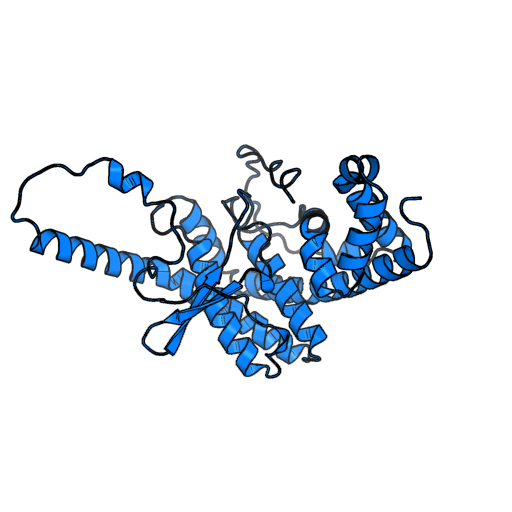  IPR018721 Protein of unknown function DUF2252 [PTHR39441] (27-209)

Radius of gyration: 21.54 Å; chains: 1; bounding box: 46×48×75 Å

pLDDT: mean 75.75, std 22.0, range [24.81, 98.56]